Protein AF-A0A6U4DH17-F1 (afdb_monomer_lite)

pLDDT: mean 78.26, std 21.76, range [31.39, 98.25]

Secondary structure (DSSP, 8-state):
-HHHHHHHHHHEEEEEEEE--SGGGG-S-EEEEETTEEEEE-HHHHHHHHHHHHHHHHHHHT--EEEEESS--SSS-SEEEESSTTPPTTHHHHHHHHTTSPP-S---HHHHHHHHHHHHHHTHHHHHHTT-EEEEEEE-SS---SS--------------------------------------PPPP----HHHHHHHHHHHHHHHHHHHHHHHHHHHHTT----------

Organism: NCBI:txid124430

Foldseek 3Di:
DLVVVLVVLLQALEEEEEAELAPQQQDFADWDDDPPDIDTGGNLLNSLVVVLVVQVVLQLSLGWYKYAYQDAFPDAGRIATGSHPPHDPCRSVRVNVSSVTHRHWDALPVVVVVVVVVVCVVCVVVRVVSVHHYHYHYHDPDDHDNDTPPPPPDDDDDDDDDDDDDDDDDDDDDDDDDDDDDDDDDDDDDDPDVVVVVVVVVSVVVVVVVVVVVVVVVVVVVPDDPPDDDDDD

Sequence (233 aa):
LLHVLIQEARAFAYRFFIIDNSGSMAARDGSYLDGRRMRGCSRWHELGEAARFHSAFADAAGVPCAFHLLNAPALGRQYHEIGGRGASPGALERFHEVLKTSPNGGTPLVAHVRRVGAFVRARRGALAALGRTVMVVICTDGGPSASPKTRTRTPGLNPNPNPRPAHGRRRRRLRRLRRGRARGARRPARALDGAALHQRRRRRRVLEQHRRRARARLRGRARRPRERGARGN

Structure (mmCIF, N/CA/C/O backbone):
data_AF-A0A6U4DH17-F1
#
_entry.id   AF-A0A6U4DH17-F1
#
loop_
_atom_site.group_PDB
_atom_site.id
_atom_site.type_symbol
_atom_site.label_atom_id
_atom_site.label_alt_id
_atom_site.label_comp_id
_atom_site.label_asym_id
_atom_site.label_entity_id
_atom_site.label_seq_id
_atom_site.pdbx_PDB_ins_code
_atom_site.Cartn_x
_atom_site.Cartn_y
_atom_site.Cartn_z
_atom_site.occupancy
_atom_site.B_iso_or_equiv
_atom_site.auth_seq_id
_atom_site.auth_comp_id
_atom_site.auth_asym_id
_atom_site.auth_atom_id
_atom_site.pdbx_PDB_model_num
ATOM 1 N N . LEU A 1 1 ? -17.594 11.251 -7.921 1.00 68.38 1 LEU A N 1
ATOM 2 C CA . LEU A 1 1 ? -16.491 10.376 -7.455 1.00 68.38 1 LEU A CA 1
ATOM 3 C C . LEU A 1 1 ? -16.003 10.698 -6.036 1.00 68.38 1 LEU A C 1
ATOM 5 O O . LEU A 1 1 ? -16.223 9.881 -5.158 1.00 68.38 1 LEU A O 1
ATOM 9 N N . LEU A 1 2 ? -15.406 11.872 -5.763 1.00 7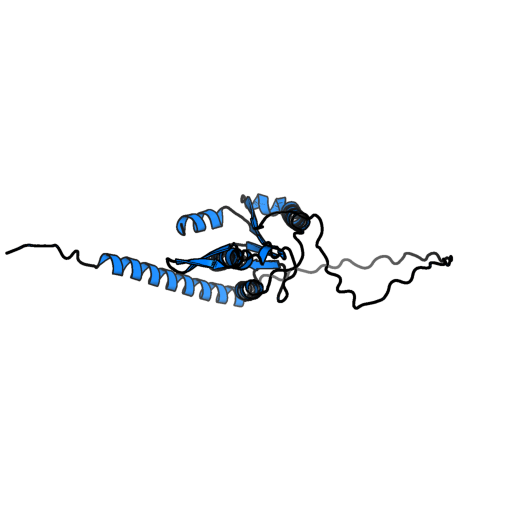4.06 2 LEU A N 1
ATOM 10 C CA . LEU A 1 2 ? -14.831 12.181 -4.434 1.00 74.06 2 LEU A CA 1
ATOM 11 C C . LEU A 1 2 ? -15.840 12.042 -3.275 1.00 74.06 2 LEU A C 1
ATOM 13 O O . LEU A 1 2 ? -15.497 11.525 -2.220 1.00 74.06 2 LEU A O 1
ATOM 17 N N . HIS A 1 3 ? -17.090 12.473 -3.483 1.00 75.19 3 HIS A N 1
ATOM 18 C CA . HIS A 1 3 ? -18.155 12.324 -2.488 1.00 75.19 3 HIS A CA 1
ATOM 19 C C . HIS A 1 3 ? -18.416 10.851 -2.138 1.00 75.19 3 HIS A C 1
ATOM 21 O O . HIS A 1 3 ? -18.435 10.507 -0.963 1.00 75.19 3 HIS A O 1
ATOM 27 N N . VAL A 1 4 ? -18.527 9.982 -3.149 1.00 81.19 4 VAL A N 1
ATOM 28 C CA . VAL A 1 4 ? -18.733 8.535 -2.973 1.00 81.19 4 VAL A CA 1
ATOM 29 C C . VAL A 1 4 ? -17.560 7.918 -2.213 1.00 81.19 4 VAL A C 1
ATOM 31 O O . VAL A 1 4 ? -17.774 7.245 -1.213 1.00 81.19 4 VAL A O 1
ATOM 34 N N . LEU A 1 5 ? -16.317 8.245 -2.588 1.00 76.94 5 LEU A N 1
ATOM 35 C CA . LEU A 1 5 ? -15.125 7.750 -1.887 1.00 76.94 5 LEU A CA 1
ATOM 36 C C . LEU A 1 5 ? -15.103 8.149 -0.402 1.00 76.94 5 LEU A C 1
ATOM 38 O O . LEU A 1 5 ? -14.666 7.368 0.438 1.00 76.94 5 LEU A O 1
ATOM 42 N N . ILE A 1 6 ? -15.586 9.347 -0.059 1.00 78.25 6 ILE A N 1
ATOM 43 C CA . ILE A 1 6 ? -15.669 9.822 1.332 1.00 78.25 6 ILE A CA 1
ATOM 44 C C . ILE A 1 6 ? -16.804 9.141 2.111 1.00 78.25 6 ILE A C 1
ATOM 46 O O . ILE A 1 6 ? -16.664 8.932 3.316 1.00 78.25 6 ILE A O 1
ATOM 50 N N . GLN A 1 7 ? -17.923 8.803 1.469 1.00 80.69 7 GLN A N 1
ATOM 51 C CA . GLN A 1 7 ? -18.982 8.037 2.134 1.00 80.69 7 GLN A CA 1
ATOM 52 C C . GLN A 1 7 ? -18.504 6.608 2.407 1.00 80.69 7 GLN A C 1
ATOM 54 O O . GLN A 1 7 ? -18.494 6.165 3.557 1.00 80.69 7 GLN A O 1
ATOM 59 N N . GLU A 1 8 ? -17.948 5.956 1.385 1.00 81.56 8 GLU A N 1
ATOM 60 C CA . GLU A 1 8 ? -17.338 4.630 1.492 1.00 81.56 8 GLU A CA 1
ATOM 61 C C . GLU A 1 8 ? -16.204 4.602 2.519 1.00 81.56 8 GLU A C 1
ATOM 63 O O . GLU A 1 8 ? -16.051 3.635 3.266 1.00 81.56 8 GLU A O 1
ATOM 68 N N . ALA A 1 9 ? -15.413 5.677 2.638 1.00 81.62 9 ALA A N 1
ATOM 69 C CA . ALA A 1 9 ? -14.349 5.812 3.640 1.00 81.62 9 ALA A CA 1
ATOM 70 C C . ALA A 1 9 ? -14.794 5.389 5.050 1.00 81.62 9 ALA A C 1
ATOM 72 O O . ALA A 1 9 ? -14.000 4.779 5.770 1.00 81.62 9 ALA A O 1
ATOM 73 N N . ARG A 1 10 ? -16.056 5.657 5.408 1.00 81.25 10 ARG A N 1
ATOM 74 C CA . ARG A 1 10 ? -16.634 5.402 6.734 1.00 81.25 10 ARG A CA 1
ATOM 75 C C . ARG A 1 10 ? -17.243 4.011 6.904 1.00 81.25 10 ARG A C 1
ATOM 77 O O . ARG A 1 10 ? -17.357 3.578 8.049 1.00 81.25 10 ARG A O 1
ATOM 84 N N . ALA A 1 11 ? -17.596 3.331 5.814 1.00 87.06 11 ALA A N 1
ATOM 85 C CA . ALA A 1 11 ? -18.208 2.001 5.848 1.00 87.06 11 ALA A CA 1
ATOM 86 C C . ALA A 1 11 ? -17.239 0.924 6.371 1.00 87.06 11 ALA A C 1
ATOM 88 O O . ALA A 1 11 ? -17.647 -0.031 7.030 1.00 87.06 11 ALA A O 1
ATOM 89 N N . PHE A 1 12 ? -15.938 1.123 6.149 1.00 90.38 12 PHE A N 1
ATOM 90 C CA . PHE A 1 12 ? -14.913 0.150 6.509 1.00 90.38 12 PHE A CA 1
ATOM 91 C C . PHE A 1 12 ? -14.125 0.579 7.749 1.00 90.38 12 PHE A C 1
ATOM 93 O O . PHE A 1 12 ? -13.692 1.727 7.875 1.00 90.38 12 PHE A O 1
ATOM 100 N N . ALA A 1 13 ? -13.896 -0.366 8.660 1.00 90.69 13 ALA A N 1
ATOM 101 C CA . ALA A 1 13 ? -13.014 -0.185 9.811 1.00 90.69 13 ALA A CA 1
ATOM 102 C C . ALA A 1 13 ? -11.544 -0.133 9.382 1.00 90.69 13 ALA A C 1
ATOM 104 O O . ALA A 1 13 ? -10.740 0.574 9.991 1.00 90.69 13 ALA A O 1
ATOM 105 N N . TYR A 1 14 ? -11.202 -0.910 8.352 1.00 91.81 14 TYR A N 1
ATOM 106 C CA . TYR A 1 14 ? -9.833 -1.095 7.901 1.00 91.81 14 TYR A CA 1
ATOM 107 C C . TYR A 1 14 ? -9.799 -1.523 6.432 1.00 91.81 14 TYR A C 1
ATOM 109 O O . TYR A 1 14 ? -10.682 -2.256 5.975 1.00 91.81 14 TYR A O 1
ATOM 117 N N . ARG A 1 15 ? -8.774 -1.084 5.699 1.00 95.12 15 ARG A N 1
ATOM 118 C CA . ARG A 1 15 ? -8.547 -1.461 4.299 1.00 95.12 15 ARG A CA 1
ATOM 119 C C . ARG A 1 15 ? -7.160 -2.060 4.137 1.00 95.12 15 ARG A C 1
ATOM 121 O O . ARG A 1 15 ? -6.177 -1.426 4.503 1.00 95.12 15 ARG A O 1
ATOM 128 N N . PHE A 1 16 ? -7.080 -3.254 3.576 1.00 97.19 16 PHE A N 1
ATOM 129 C CA . PHE A 1 16 ? -5.825 -3.889 3.200 1.00 97.19 16 PHE A CA 1
ATOM 130 C C . PHE A 1 16 ? -5.645 -3.796 1.694 1.00 97.19 16 PHE A C 1
ATOM 132 O O . PHE A 1 16 ? -6.550 -4.157 0.951 1.00 97.19 16 PHE A O 1
ATOM 139 N N . PHE A 1 17 ? -4.474 -3.352 1.261 1.00 97.94 17 PHE A N 1
ATOM 140 C CA . PHE A 1 17 ? -4.016 -3.412 -0.118 1.00 97.94 17 PHE A CA 1
ATOM 141 C C . PHE A 1 17 ? -2.847 -4.388 -0.172 1.00 97.94 17 PHE A C 1
ATOM 143 O O . PHE A 1 17 ? -1.788 -4.115 0.392 1.00 97.94 17 PHE A O 1
ATOM 150 N N . ILE A 1 18 ? -3.046 -5.532 -0.818 1.00 97.75 18 ILE A N 1
ATOM 151 C CA . ILE A 1 18 ? -1.975 -6.471 -1.149 1.00 97.75 18 ILE A CA 1
ATOM 152 C C . ILE A 1 18 ? -1.495 -6.106 -2.551 1.00 97.75 18 ILE A C 1
ATOM 154 O O . ILE A 1 18 ? -2.251 -6.231 -3.511 1.00 97.75 18 ILE A O 1
ATOM 158 N N . ILE A 1 19 ? -0.265 -5.611 -2.643 1.00 97.69 19 ILE A N 1
ATOM 159 C CA . ILE A 1 19 ? 0.324 -5.053 -3.859 1.00 97.69 19 ILE A CA 1
ATOM 160 C C . ILE A 1 19 ? 1.369 -6.022 -4.392 1.00 97.69 19 ILE A C 1
ATOM 162 O O . ILE A 1 19 ? 2.375 -6.301 -3.735 1.00 97.69 19 ILE A O 1
ATOM 166 N N . ASP A 1 20 ? 1.142 -6.495 -5.606 1.00 96.56 20 ASP A N 1
ATOM 167 C CA . ASP A 1 20 ? 2.106 -7.276 -6.352 1.00 96.56 20 ASP A CA 1
ATOM 168 C C . ASP A 1 20 ? 3.273 -6.404 -6.820 1.00 96.56 20 ASP A C 1
ATOM 170 O O . ASP A 1 20 ? 3.114 -5.442 -7.570 1.00 96.56 20 ASP A O 1
ATOM 174 N N . ASN A 1 21 ? 4.461 -6.738 -6.331 1.00 97.06 21 ASN A N 1
ATOM 175 C CA . ASN A 1 21 ? 5.729 -6.202 -6.802 1.00 97.06 21 ASN A CA 1
ATOM 176 C C . ASN A 1 21 ? 6.646 -7.342 -7.259 1.00 97.06 21 ASN A C 1
ATOM 178 O O . ASN A 1 21 ? 7.850 -7.255 -7.049 1.00 97.06 21 ASN A O 1
ATOM 182 N N . SER A 1 22 ? 6.087 -8.429 -7.798 1.00 96.00 22 SER A N 1
ATOM 183 C CA . SER A 1 22 ? 6.824 -9.559 -8.373 1.00 96.00 22 SER A CA 1
ATOM 184 C C . SER A 1 22 ? 7.501 -9.195 -9.695 1.00 96.00 22 SER A C 1
ATOM 186 O O . SER A 1 22 ? 7.141 -8.218 -10.346 1.00 96.00 22 SER A O 1
ATOM 188 N N . GLY A 1 23 ? 8.490 -9.982 -10.126 1.00 94.81 23 GLY A N 1
ATOM 189 C CA . GLY A 1 23 ? 9.257 -9.685 -11.341 1.00 94.81 23 GLY A CA 1
ATOM 190 C C . GLY A 1 23 ? 8.424 -9.542 -12.627 1.00 94.81 23 GLY A C 1
ATOM 191 O O . GLY A 1 23 ? 8.828 -8.781 -13.504 1.00 94.81 23 GLY A O 1
ATOM 192 N N . SER A 1 24 ? 7.263 -10.202 -12.742 1.00 93.44 24 SER A N 1
ATOM 193 C CA . SER A 1 24 ? 6.366 -10.068 -13.907 1.00 93.44 24 SER A CA 1
ATOM 194 C C . SER A 1 24 ? 5.808 -8.652 -14.058 1.00 93.44 24 SER A C 1
ATOM 196 O O . SER A 1 24 ? 5.598 -8.186 -15.178 1.00 93.44 24 SER A O 1
ATOM 198 N N . MET A 1 25 ? 5.716 -7.901 -12.957 1.00 96.25 25 MET A N 1
ATOM 199 C CA . MET A 1 25 ? 5.279 -6.505 -12.957 1.00 96.25 25 MET A CA 1
ATOM 200 C C . MET A 1 25 ? 6.249 -5.558 -13.693 1.00 96.25 25 MET A C 1
ATOM 202 O O . MET A 1 25 ? 5.927 -4.389 -13.912 1.00 96.25 25 MET A O 1
ATOM 206 N N . ALA A 1 26 ? 7.441 -6.025 -14.085 1.00 96.50 26 ALA A N 1
ATOM 207 C CA . ALA A 1 26 ? 8.367 -5.269 -14.929 1.00 96.50 26 ALA A CA 1
ATOM 208 C C . ALA A 1 26 ? 7.960 -5.234 -16.417 1.00 96.50 26 ALA A C 1
ATOM 210 O O . ALA A 1 26 ? 8.515 -4.425 -17.165 1.00 96.50 26 ALA A O 1
ATOM 211 N N . ALA A 1 27 ? 7.011 -6.077 -16.849 1.00 95.88 27 ALA A N 1
ATOM 212 C CA . ALA A 1 27 ? 6.508 -6.098 -18.223 1.00 95.88 27 ALA A CA 1
ATOM 213 C C . ALA A 1 27 ? 5.985 -4.715 -18.648 1.00 95.88 27 ALA A C 1
ATOM 215 O O . ALA A 1 27 ? 5.320 -4.037 -17.864 1.00 95.88 27 ALA A O 1
ATOM 216 N N . ARG A 1 28 ? 6.326 -4.287 -19.875 1.00 96.62 28 ARG A N 1
ATOM 217 C CA . ARG A 1 28 ? 6.032 -2.953 -20.444 1.00 96.62 28 ARG A CA 1
ATOM 218 C C . ARG A 1 28 ? 4.761 -2.922 -21.296 1.00 96.62 28 ARG A C 1
ATOM 220 O O . ARG A 1 28 ? 4.727 -2.275 -22.338 1.00 96.62 28 ARG A O 1
ATOM 227 N N . ASP A 1 29 ? 3.749 -3.648 -20.858 1.00 95.62 29 ASP A N 1
ATOM 228 C CA . ASP A 1 29 ? 2.428 -3.744 -21.481 1.00 95.62 29 ASP A CA 1
ATOM 229 C C . ASP A 1 29 ? 1.338 -3.019 -20.670 1.00 95.62 29 ASP A C 1
ATOM 231 O O . ASP A 1 29 ? 0.157 -3.128 -20.987 1.00 95.62 29 ASP A O 1
ATOM 235 N N . GLY A 1 30 ? 1.733 -2.267 -19.636 1.00 93.81 30 GLY A N 1
ATOM 236 C CA . GLY A 1 30 ? 0.842 -1.402 -18.868 1.00 93.81 30 GLY A CA 1
ATOM 237 C C . GLY A 1 30 ? 0.612 -0.054 -19.548 1.00 93.81 30 GLY A C 1
ATOM 238 O O . GLY A 1 30 ? 1.345 0.353 -20.460 1.00 93.81 30 GLY A O 1
ATOM 239 N N . SER A 1 31 ? -0.391 0.681 -19.072 1.00 94.25 31 SER A N 1
ATOM 240 C CA . SER A 1 31 ? -0.678 2.027 -19.573 1.00 94.25 31 SER A CA 1
ATOM 241 C C . SER A 1 31 ? -1.162 2.971 -18.479 1.00 94.25 31 SER A C 1
ATOM 243 O O . SER A 1 31 ? -1.753 2.557 -17.489 1.00 94.25 31 SER A O 1
ATOM 245 N N . TYR A 1 32 ? -0.898 4.266 -18.635 1.00 91.19 32 TYR A N 1
ATOM 246 C CA . TYR A 1 32 ? -1.410 5.282 -17.722 1.00 91.19 32 TYR A CA 1
ATOM 247 C C . TYR A 1 32 ? -1.808 6.554 -18.467 1.00 91.19 32 TYR A C 1
ATOM 249 O O . TYR A 1 32 ? -1.308 6.859 -19.554 1.00 91.19 32 TYR A O 1
ATOM 257 N N . LEU A 1 33 ? -2.725 7.311 -17.864 1.00 90.75 33 LEU A N 1
ATOM 258 C CA . LEU A 1 33 ? -3.209 8.568 -18.414 1.00 90.75 33 LEU A CA 1
ATOM 259 C C . LEU A 1 33 ? -2.322 9.734 -17.954 1.00 90.75 33 LEU A C 1
ATOM 261 O O . LEU A 1 33 ? -2.327 10.103 -16.781 1.00 90.75 33 LEU A O 1
ATOM 265 N N . ASP A 1 34 ? -1.617 10.356 -18.895 1.00 88.50 34 ASP A N 1
ATOM 266 C CA . ASP A 1 34 ? -0.872 11.603 -18.708 1.00 88.50 34 ASP A CA 1
ATOM 267 C C . ASP A 1 34 ? -1.677 12.771 -19.302 1.00 88.50 34 ASP A C 1
ATOM 269 O O . ASP A 1 34 ? -1.694 13.027 -20.514 1.00 88.50 34 ASP A O 1
ATOM 273 N N . GLY A 1 35 ? -2.449 13.442 -18.444 1.00 90.56 35 GLY A N 1
ATOM 274 C CA . GLY A 1 35 ? -3.395 14.478 -18.851 1.00 90.56 35 GLY A CA 1
ATOM 275 C C . GLY A 1 35 ? -4.537 13.911 -19.698 1.00 90.56 35 GLY A C 1
ATOM 276 O O . GLY A 1 35 ? -5.528 13.423 -19.163 1.00 90.56 35 GLY A O 1
ATOM 277 N N . ARG A 1 36 ? -4.422 14.018 -21.026 1.00 93.00 36 ARG A N 1
ATOM 278 C CA . ARG A 1 36 ? -5.381 13.451 -21.998 1.00 93.00 36 ARG A CA 1
ATOM 279 C C . ARG A 1 36 ? -4.765 12.378 -22.896 1.00 93.00 36 ARG A C 1
ATOM 281 O O . ARG A 1 36 ? -5.445 11.879 -23.786 1.00 93.00 36 ARG A O 1
ATOM 288 N N . ARG A 1 37 ? -3.481 12.065 -22.718 1.00 95.31 37 ARG A N 1
ATOM 289 C CA . ARG A 1 37 ? -2.754 11.112 -23.558 1.00 95.31 37 ARG A CA 1
ATOM 290 C C . ARG A 1 37 ? -2.543 9.819 -22.788 1.00 95.31 37 ARG A C 1
ATOM 292 O O . ARG A 1 37 ? -2.087 9.854 -21.649 1.00 95.31 37 ARG A O 1
ATOM 299 N N . MET A 1 38 ? -2.854 8.693 -23.418 1.00 95.56 38 MET A N 1
ATOM 300 C CA . MET A 1 38 ? -2.457 7.386 -22.906 1.00 95.56 38 MET A CA 1
ATOM 301 C C . MET A 1 38 ? -0.966 7.183 -23.187 1.00 95.56 38 MET A C 1
ATOM 303 O O . MET A 1 38 ? -0.517 7.431 -24.307 1.00 95.56 38 MET A O 1
ATOM 307 N N . ARG A 1 39 ? -0.192 6.752 -22.191 1.00 96.19 39 ARG A N 1
ATOM 308 C CA . ARG A 1 39 ? 1.228 6.410 -22.343 1.00 96.19 39 ARG A CA 1
ATOM 309 C C . ARG A 1 39 ? 1.479 4.979 -21.894 1.00 96.19 39 ARG A C 1
ATOM 311 O O . ARG A 1 39 ? 0.959 4.560 -20.865 1.00 96.19 39 ARG A O 1
ATOM 318 N N . GLY A 1 40 ? 2.311 4.261 -22.647 1.00 97.38 40 GLY A N 1
ATOM 319 C CA . GLY A 1 40 ? 2.783 2.933 -22.256 1.00 97.38 40 GLY A CA 1
ATOM 320 C C . GLY A 1 40 ? 3.757 3.008 -21.080 1.00 97.38 40 GLY A C 1
ATOM 321 O O . GLY A 1 40 ? 4.604 3.904 -21.012 1.00 97.38 40 GLY A O 1
ATOM 322 N N . CYS A 1 41 ? 3.650 2.065 -20.152 1.00 97.12 41 CYS A N 1
ATOM 323 C CA . CYS A 1 41 ? 4.504 1.962 -18.974 1.00 97.12 41 CYS A CA 1
ATOM 324 C C . CYS A 1 41 ? 4.652 0.494 -18.543 1.00 97.12 41 CYS A C 1
ATOM 326 O O . CYS A 1 41 ? 4.196 -0.416 -19.233 1.00 97.12 41 CYS A O 1
ATOM 328 N N . SER A 1 42 ? 5.353 0.239 -17.435 1.00 97.38 42 SER A N 1
ATOM 329 C CA . SER A 1 42 ? 5.334 -1.099 -16.843 1.00 97.38 42 SER A CA 1
ATOM 330 C C . SER A 1 42 ? 4.071 -1.323 -16.016 1.00 97.38 42 SER A C 1
ATOM 332 O O . SER A 1 42 ? 3.542 -0.370 -15.439 1.00 97.38 42 SER A O 1
ATOM 334 N N . ARG A 1 43 ? 3.643 -2.581 -15.861 1.00 96.69 43 ARG A N 1
ATOM 335 C CA . ARG A 1 43 ? 2.550 -2.945 -14.935 1.00 96.69 43 ARG A CA 1
ATOM 336 C C . ARG A 1 43 ? 2.795 -2.396 -13.525 1.00 96.69 43 ARG A C 1
ATOM 338 O O . ARG A 1 43 ? 1.878 -1.920 -12.862 1.00 96.69 43 ARG A O 1
ATOM 345 N N . TRP A 1 44 ? 4.050 -2.416 -13.065 1.00 97.25 44 TRP A N 1
ATOM 346 C CA . TRP A 1 44 ? 4.453 -1.833 -11.783 1.00 97.25 44 TRP A CA 1
ATOM 347 C C . TRP A 1 44 ? 4.246 -0.320 -11.723 1.00 97.25 44 TRP A C 1
ATOM 349 O O . TRP A 1 44 ? 3.817 0.193 -10.694 1.00 97.25 44 TRP A O 1
ATOM 359 N N . HIS A 1 45 ? 4.547 0.404 -12.803 1.00 96.75 45 HIS A N 1
ATOM 360 C CA . HIS A 1 45 ? 4.331 1.846 -12.851 1.00 96.75 45 HIS A CA 1
ATOM 361 C C . HIS A 1 45 ? 2.839 2.176 -12.764 1.00 96.75 45 HIS A C 1
ATOM 363 O O . HIS A 1 45 ? 2.443 2.983 -11.925 1.00 96.75 45 HIS A O 1
ATOM 369 N N . GLU A 1 46 ? 2.020 1.506 -13.575 1.00 95.81 46 GLU A N 1
ATOM 370 C CA . GLU A 1 46 ? 0.561 1.644 -13.565 1.00 95.81 46 GLU A CA 1
ATOM 371 C C . GLU A 1 46 ? -0.028 1.349 -12.176 1.00 95.81 46 GLU A C 1
ATOM 373 O O . GLU A 1 46 ? -0.728 2.183 -11.594 1.00 95.81 46 GLU A O 1
ATOM 378 N N . LEU A 1 47 ? 0.325 0.202 -11.584 1.00 96.38 47 LEU A N 1
ATOM 379 C CA . LEU A 1 47 ? -0.126 -0.158 -10.241 1.00 96.38 47 LEU A CA 1
ATOM 380 C C . LEU A 1 47 ? 0.407 0.809 -9.170 1.00 96.38 47 LEU A C 1
ATOM 382 O O . LEU A 1 47 ? -0.298 1.140 -8.213 1.00 96.38 47 LEU A O 1
ATOM 386 N N . GLY A 1 48 ? 1.641 1.284 -9.329 1.00 96.88 48 GLY A N 1
ATOM 387 C CA . GLY A 1 48 ? 2.263 2.273 -8.459 1.00 96.88 48 GLY A CA 1
ATOM 388 C C . GLY A 1 48 ? 1.468 3.576 -8.412 1.00 96.88 48 GLY A C 1
ATOM 389 O O . GLY A 1 48 ? 1.238 4.101 -7.323 1.00 96.88 48 GLY A O 1
ATOM 390 N N . GLU A 1 49 ? 0.974 4.065 -9.549 1.00 95.56 49 GLU A N 1
ATOM 391 C CA . GLU A 1 49 ? 0.108 5.250 -9.606 1.00 95.56 49 GLU A CA 1
ATOM 392 C C . GLU A 1 49 ? -1.220 5.030 -8.868 1.00 95.56 49 GLU A C 1
ATOM 394 O O . GLU A 1 49 ? -1.621 5.861 -8.043 1.00 95.56 49 GLU A O 1
ATOM 399 N N . ALA A 1 50 ? -1.866 3.876 -9.061 1.00 94.75 50 ALA A N 1
ATOM 400 C CA . ALA A 1 50 ? -3.079 3.527 -8.319 1.00 94.75 50 ALA A CA 1
ATOM 401 C C . ALA A 1 50 ? -2.820 3.461 -6.798 1.00 94.75 50 ALA A C 1
ATOM 403 O O . ALA A 1 50 ? -3.583 4.010 -5.994 1.00 94.75 50 ALA A O 1
ATOM 404 N N . ALA A 1 51 ? -1.706 2.854 -6.379 1.00 97.25 51 ALA A N 1
ATOM 405 C CA . ALA A 1 51 ? -1.303 2.782 -4.976 1.00 97.25 51 ALA A CA 1
ATOM 406 C C . ALA A 1 51 ? -0.972 4.168 -4.385 1.00 97.25 51 ALA A C 1
ATOM 408 O O . ALA A 1 51 ? -1.349 4.460 -3.241 1.00 97.25 51 ALA A O 1
ATOM 409 N N . ARG A 1 52 ? -0.322 5.059 -5.150 1.00 97.44 52 ARG A N 1
ATOM 410 C CA . ARG A 1 52 ? -0.077 6.460 -4.755 1.00 97.44 52 ARG A CA 1
ATOM 411 C C . ARG A 1 52 ? -1.387 7.202 -4.530 1.00 97.44 52 ARG A C 1
ATOM 413 O O . ARG A 1 52 ? -1.546 7.844 -3.492 1.00 97.44 52 ARG A O 1
ATOM 420 N N . PHE A 1 53 ? -2.343 7.058 -5.445 1.00 95.31 53 PHE A N 1
ATOM 421 C CA . PHE A 1 53 ? -3.665 7.663 -5.309 1.00 95.31 53 PHE A CA 1
ATOM 422 C C . PHE A 1 53 ? -4.379 7.187 -4.035 1.00 95.31 53 PHE A C 1
ATOM 424 O O . PHE A 1 53 ? -4.806 8.006 -3.216 1.00 95.31 53 PHE A O 1
ATOM 431 N N . HIS A 1 54 ? -4.467 5.870 -3.819 1.00 95.62 54 HIS A N 1
ATOM 432 C CA . HIS A 1 54 ? -5.171 5.313 -2.662 1.00 95.62 54 HIS A CA 1
ATOM 433 C C . HIS A 1 54 ? -4.498 5.643 -1.325 1.00 95.62 54 HIS A C 1
ATOM 435 O O . HIS A 1 54 ? -5.196 5.908 -0.343 1.00 95.62 54 HIS A O 1
ATOM 441 N N . SER A 1 55 ? -3.165 5.664 -1.267 1.00 97.25 55 SER A N 1
ATOM 442 C CA . SER A 1 55 ? -2.428 6.043 -0.054 1.00 97.25 55 SER A CA 1
ATOM 443 C C . SER A 1 55 ? -2.581 7.526 0.281 1.00 97.25 55 SER A C 1
ATOM 445 O O . SER A 1 55 ? -2.853 7.862 1.434 1.00 97.25 55 SER A O 1
ATOM 447 N N . ALA A 1 56 ? -2.502 8.411 -0.717 1.00 96.38 56 ALA A N 1
ATOM 448 C CA . ALA A 1 56 ? -2.735 9.839 -0.523 1.00 96.38 56 ALA A CA 1
ATOM 449 C C . ALA A 1 56 ? -4.180 10.118 -0.082 1.00 96.38 56 ALA A C 1
ATOM 451 O O . ALA A 1 56 ? -4.414 10.908 0.834 1.00 96.38 56 ALA A O 1
ATOM 452 N N . PHE A 1 57 ? -5.155 9.422 -0.680 1.00 94.25 57 PHE A N 1
ATOM 453 C CA . PHE A 1 57 ? -6.547 9.489 -0.244 1.00 94.25 57 PHE A CA 1
ATOM 454 C C . PHE A 1 57 ? -6.704 9.038 1.214 1.00 94.25 57 PHE A C 1
ATOM 456 O O . PHE A 1 57 ? -7.361 9.727 1.992 1.00 94.25 57 PHE A O 1
ATOM 463 N N . ALA A 1 58 ? -6.087 7.917 1.599 1.00 94.38 58 ALA A N 1
ATOM 464 C CA . ALA A 1 58 ? -6.151 7.396 2.962 1.00 94.38 58 ALA A CA 1
ATOM 465 C C . ALA A 1 58 ? -5.597 8.391 3.990 1.00 94.38 58 ALA A C 1
ATOM 467 O O . ALA A 1 58 ? -6.258 8.658 4.998 1.00 94.38 58 ALA A O 1
ATOM 468 N N . ASP A 1 59 ? -4.425 8.979 3.721 1.00 95.44 59 ASP A N 1
ATOM 469 C CA . ASP A 1 59 ? -3.817 9.977 4.608 1.00 95.44 59 ASP A CA 1
ATOM 470 C C . ASP A 1 59 ? -4.695 11.228 4.740 1.00 95.44 59 ASP A C 1
ATOM 472 O O . ASP A 1 59 ? -5.029 11.644 5.854 1.00 95.44 59 ASP A O 1
ATOM 476 N N . ALA A 1 60 ? -5.161 11.770 3.610 1.00 92.75 60 ALA A N 1
ATOM 477 C CA . ALA A 1 60 ? -5.998 12.965 3.584 1.00 92.75 60 ALA A CA 1
ATOM 478 C C . ALA A 1 60 ? -7.366 12.752 4.257 1.00 92.75 60 ALA A C 1
ATOM 480 O O . ALA A 1 60 ? -7.874 13.647 4.939 1.00 92.75 60 ALA A O 1
ATOM 481 N N . ALA A 1 61 ? -7.971 11.576 4.073 1.00 91.06 61 ALA A N 1
ATOM 482 C CA . ALA A 1 61 ? -9.270 11.231 4.641 1.00 91.06 61 ALA A CA 1
ATOM 483 C C . ALA A 1 61 ? -9.188 10.758 6.103 1.00 91.06 61 ALA A C 1
ATOM 485 O O . ALA A 1 61 ? -10.223 10.643 6.761 1.00 91.06 61 ALA A O 1
ATOM 486 N N . GLY A 1 62 ? -7.986 10.494 6.627 1.00 92.06 62 GLY A N 1
ATOM 487 C CA . GLY A 1 62 ? -7.814 9.944 7.971 1.00 92.06 62 GLY A CA 1
ATOM 488 C C . GLY A 1 62 ? -8.382 8.526 8.100 1.00 92.06 62 GLY A C 1
ATOM 489 O O . GLY A 1 62 ? -8.981 8.178 9.122 1.00 92.06 62 GLY A O 1
ATOM 490 N N . VAL A 1 63 ? -8.248 7.734 7.037 1.00 92.06 63 VAL A N 1
ATOM 491 C CA . VAL A 1 63 ? -8.812 6.390 6.920 1.00 92.06 63 VAL A CA 1
ATOM 492 C C . VAL A 1 63 ? -7.712 5.351 7.117 1.00 92.06 63 VAL A C 1
ATOM 494 O O . VAL A 1 63 ? -6.727 5.402 6.385 1.00 92.06 63 VAL A O 1
ATOM 497 N N . PRO A 1 64 ? -7.865 4.380 8.036 1.00 94.19 64 PRO A N 1
ATOM 498 C CA . PRO A 1 64 ? -6.872 3.328 8.223 1.00 94.19 64 PRO A CA 1
ATOM 499 C C . PRO A 1 64 ? -6.747 2.430 6.984 1.00 94.19 64 PRO A C 1
ATOM 501 O O . PRO A 1 64 ? -7.664 1.671 6.655 1.00 94.19 64 PRO A O 1
ATOM 504 N N . CYS A 1 65 ? -5.589 2.501 6.333 1.00 96.25 65 CYS A N 1
ATOM 505 C CA . CYS A 1 65 ? -5.202 1.629 5.233 1.00 96.25 65 CYS A CA 1
ATOM 506 C C . CYS A 1 65 ? -3.842 0.991 5.525 1.00 96.25 65 CYS A C 1
ATOM 508 O O . CYS A 1 65 ? -2.908 1.694 5.911 1.00 96.25 65 CYS A O 1
ATOM 510 N N . ALA A 1 66 ? -3.717 -0.312 5.288 1.00 96.62 66 ALA A N 1
ATOM 511 C CA . ALA A 1 66 ? -2.436 -1.001 5.256 1.00 96.62 66 ALA A CA 1
ATOM 512 C C . ALA A 1 66 ? -2.081 -1.411 3.828 1.00 96.62 66 ALA A C 1
ATOM 514 O O . ALA A 1 66 ? -2.891 -2.021 3.132 1.00 96.62 66 ALA A O 1
ATOM 515 N N . PHE A 1 67 ? -0.856 -1.106 3.420 1.00 97.81 67 PHE A N 1
ATOM 516 C CA . PHE A 1 67 ? -0.284 -1.457 2.127 1.00 97.81 67 PHE A CA 1
ATOM 517 C C . PHE A 1 67 ? 0.809 -2.502 2.341 1.00 97.81 67 PHE A C 1
ATOM 519 O O . PHE A 1 67 ? 1.767 -2.268 3.082 1.00 97.81 67 PHE A O 1
ATOM 526 N N . HIS A 1 68 ? 0.611 -3.683 1.764 1.00 97.19 68 HIS A N 1
ATOM 527 C CA . HIS A 1 68 ? 1.444 -4.869 1.926 1.00 97.19 68 HIS A CA 1
ATOM 528 C C . HIS A 1 68 ? 2.017 -5.249 0.563 1.00 97.19 68 HIS A C 1
ATOM 530 O O . HIS A 1 68 ? 1.275 -5.705 -0.303 1.00 97.19 68 HIS A O 1
ATOM 536 N N . LEU A 1 69 ? 3.322 -5.086 0.368 1.00 97.62 69 LEU A N 1
ATOM 537 C CA . LEU A 1 69 ? 3.980 -5.552 -0.851 1.00 97.62 69 LEU A CA 1
ATOM 538 C C . LEU A 1 69 ? 4.197 -7.068 -0.782 1.00 97.62 69 LEU A C 1
ATOM 540 O O . LEU A 1 69 ? 4.524 -7.597 0.284 1.00 97.62 69 LEU A O 1
ATOM 544 N N . LEU A 1 70 ? 4.060 -7.784 -1.901 1.00 96.00 70 LEU A N 1
ATOM 545 C CA . LEU A 1 70 ? 4.276 -9.236 -1.929 1.00 96.00 70 LEU A CA 1
ATOM 546 C C . LEU A 1 70 ? 5.717 -9.631 -1.572 1.00 96.00 70 LEU A C 1
ATOM 548 O O . LEU A 1 70 ? 5.932 -10.588 -0.823 1.00 96.00 70 LEU A O 1
ATOM 552 N N . ASN A 1 71 ? 6.686 -8.846 -2.027 1.00 96.25 71 ASN A N 1
ATOM 553 C CA . ASN A 1 71 ? 8.116 -9.021 -1.812 1.00 96.25 71 ASN A CA 1
ATOM 554 C C . ASN A 1 71 ? 8.695 -7.808 -1.079 1.00 96.25 71 ASN A C 1
ATOM 556 O O . ASN A 1 71 ? 8.168 -6.695 -1.168 1.00 96.25 71 ASN A O 1
ATOM 560 N N . ALA A 1 72 ? 9.795 -8.011 -0.355 1.00 96.81 72 ALA A N 1
ATOM 561 C CA . ALA A 1 72 ? 10.518 -6.899 0.248 1.00 96.81 72 ALA A CA 1
ATOM 562 C C . ALA A 1 72 ? 11.032 -5.957 -0.863 1.00 96.81 72 ALA A C 1
ATOM 564 O O . ALA A 1 72 ? 11.636 -6.430 -1.832 1.00 96.81 72 ALA A O 1
ATOM 565 N N . PRO A 1 73 ? 10.773 -4.641 -0.776 1.00 96.62 73 PRO A N 1
ATOM 566 C CA . PRO A 1 73 ? 11.335 -3.693 -1.728 1.00 96.62 73 PRO A CA 1
ATOM 567 C C . PRO A 1 73 ? 12.843 -3.535 -1.502 1.00 96.62 73 PRO A C 1
ATOM 569 O O . PRO A 1 73 ? 13.349 -3.809 -0.415 1.00 96.62 73 PRO A O 1
ATOM 572 N N . ALA A 1 74 ? 13.557 -3.041 -2.516 1.00 94.44 74 ALA A N 1
ATOM 573 C CA . ALA A 1 74 ? 14.993 -2.762 -2.403 1.00 94.44 74 ALA A CA 1
ATOM 574 C C . ALA A 1 74 ? 15.310 -1.681 -1.351 1.00 94.44 74 ALA A C 1
ATOM 576 O O . ALA A 1 74 ? 16.393 -1.662 -0.774 1.00 94.44 74 ALA A O 1
ATOM 577 N N . LEU A 1 75 ? 14.350 -0.791 -1.096 1.00 94.44 75 LEU A N 1
ATOM 578 C CA . LEU A 1 75 ? 14.422 0.267 -0.100 1.00 94.44 75 LEU A CA 1
ATOM 579 C C . LEU A 1 75 ? 13.102 0.321 0.666 1.00 94.44 75 LEU A C 1
ATOM 581 O O . LEU A 1 75 ? 12.039 0.253 0.055 1.00 94.44 75 LEU A O 1
ATOM 585 N N . GLY A 1 76 ? 13.166 0.510 1.984 1.00 93.81 76 GLY A N 1
ATOM 586 C CA . GLY A 1 76 ? 11.989 0.699 2.832 1.00 93.81 76 GLY A CA 1
ATOM 587 C C . GLY A 1 76 ? 11.424 -0.599 3.410 1.00 93.81 76 GLY A C 1
ATOM 588 O O . GLY A 1 76 ? 12.116 -1.606 3.536 1.00 93.81 76 GLY A O 1
ATOM 589 N N . ARG A 1 77 ? 10.163 -0.556 3.854 1.00 95.44 77 ARG A N 1
ATOM 590 C CA . ARG A 1 77 ? 9.500 -1.684 4.526 1.00 95.44 77 ARG A CA 1
ATOM 591 C C . ARG A 1 77 ? 8.516 -2.349 3.570 1.00 95.44 77 ARG A C 1
ATOM 593 O O . ARG A 1 77 ? 7.996 -1.736 2.653 1.00 95.44 77 ARG A O 1
ATOM 600 N N . GLN A 1 78 ? 8.218 -3.616 3.824 1.00 95.88 78 GLN A N 1
ATOM 601 C CA . GLN A 1 78 ? 7.192 -4.341 3.071 1.00 95.88 78 GLN A CA 1
ATOM 602 C C . GLN A 1 78 ? 5.757 -3.942 3.484 1.00 95.88 78 GLN A C 1
ATOM 604 O O . GLN A 1 78 ? 4.815 -4.150 2.724 1.00 95.88 78 GLN A O 1
ATOM 609 N N . TYR A 1 79 ? 5.587 -3.373 4.685 1.00 96.12 79 TYR A N 1
ATOM 610 C CA . TYR A 1 79 ? 4.290 -3.071 5.300 1.00 96.12 79 TYR A CA 1
ATOM 611 C C . TYR A 1 79 ? 4.213 -1.601 5.706 1.00 96.12 79 TYR A C 1
ATOM 613 O O . TYR A 1 79 ? 5.103 -1.104 6.404 1.00 96.12 79 TYR A O 1
ATOM 621 N N . HIS A 1 80 ? 3.133 -0.931 5.311 1.00 96.75 80 HIS A N 1
ATOM 622 C CA . HIS A 1 80 ? 2.899 0.485 5.585 1.00 96.75 80 HIS A CA 1
ATOM 623 C C . HIS A 1 80 ? 1.471 0.717 6.072 1.00 96.75 80 HIS A C 1
ATOM 625 O O . HIS A 1 80 ? 0.528 0.361 5.377 1.00 96.75 80 HIS A O 1
ATOM 631 N N . GLU A 1 81 ? 1.308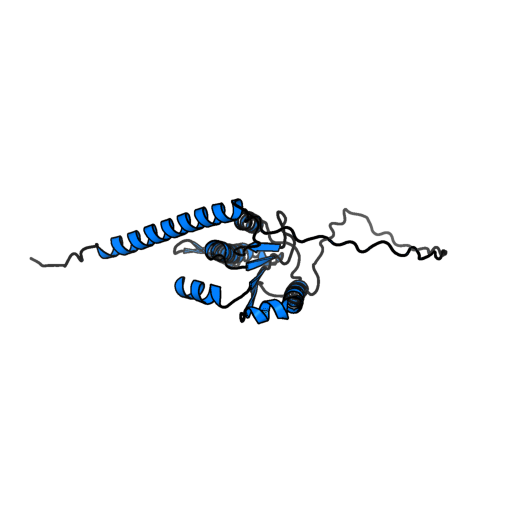 1.359 7.230 1.00 96.69 81 GLU A N 1
ATOM 632 C CA . GLU A 1 81 ? 0.011 1.848 7.712 1.00 96.69 81 GLU A CA 1
ATOM 633 C C . GLU A 1 81 ? -0.116 3.355 7.454 1.00 96.69 81 GLU A C 1
ATOM 635 O O . GLU A 1 81 ? 0.762 4.134 7.832 1.00 96.69 81 GLU A O 1
ATOM 640 N N . ILE A 1 82 ? -1.212 3.770 6.816 1.00 97.25 82 ILE A N 1
ATOM 641 C CA . ILE A 1 82 ? -1.471 5.148 6.375 1.00 97.25 82 ILE A CA 1
ATOM 642 C C . ILE A 1 82 ? -2.891 5.563 6.791 1.00 97.25 82 ILE A C 1
ATOM 644 O O . ILE A 1 82 ? -3.789 4.728 6.890 1.00 97.25 82 ILE A O 1
ATOM 648 N N . GLY A 1 83 ? -3.091 6.853 7.089 1.00 92.75 83 GLY A N 1
ATOM 649 C CA . GLY A 1 83 ? -4.398 7.465 7.374 1.00 92.75 83 GLY A CA 1
ATOM 650 C C . GLY A 1 83 ? -5.033 7.140 8.732 1.00 92.75 83 GLY 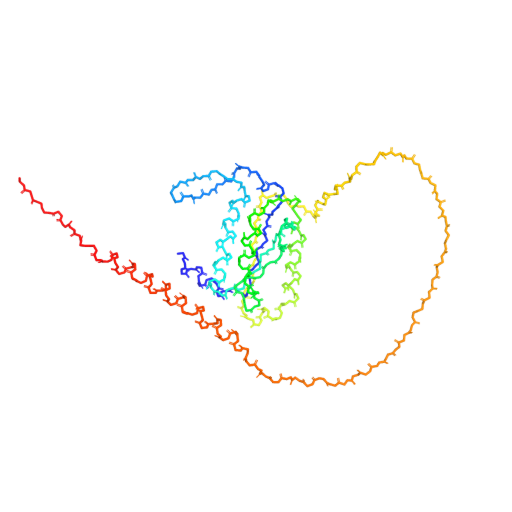A C 1
ATOM 651 O O . GLY A 1 83 ? -5.850 7.911 9.225 1.00 92.75 83 GLY A O 1
ATOM 652 N N . GLY A 1 84 ? -4.637 6.061 9.408 1.00 88.44 84 GLY A N 1
ATOM 653 C CA . GLY A 1 84 ? -5.130 5.720 10.747 1.00 88.44 84 GLY A CA 1
ATOM 654 C C . GLY A 1 84 ? -4.471 6.510 11.889 1.00 88.44 84 GLY A C 1
ATOM 655 O O . GLY A 1 84 ? -3.413 7.110 11.730 1.00 88.44 84 GLY A O 1
ATOM 656 N N . ARG A 1 85 ? -5.058 6.447 13.097 1.00 82.88 85 ARG A N 1
ATOM 657 C CA . ARG A 1 85 ? -4.467 7.045 14.319 1.00 82.88 85 ARG A CA 1
ATOM 658 C C . ARG A 1 85 ? -3.095 6.464 14.693 1.00 82.88 85 ARG A C 1
ATOM 660 O O . ARG A 1 85 ? -2.366 7.120 15.423 1.00 82.88 85 ARG A O 1
ATOM 667 N N . GLY A 1 86 ? -2.778 5.256 14.223 1.00 81.56 86 GLY A N 1
ATOM 668 C CA . GLY A 1 86 ? -1.488 4.593 14.435 1.00 81.56 86 GLY A CA 1
ATOM 669 C C . GLY A 1 86 ? -0.448 4.855 13.343 1.00 81.56 86 GLY A C 1
ATOM 670 O O . GLY A 1 86 ? 0.683 4.398 13.478 1.00 81.56 86 GLY A O 1
ATOM 671 N N . ALA A 1 87 ? -0.797 5.582 12.273 1.00 89.94 87 ALA A N 1
ATOM 672 C CA . ALA A 1 87 ? 0.135 5.839 11.181 1.00 89.94 87 ALA A CA 1
ATOM 673 C C . ALA A 1 87 ? 1.305 6.705 11.672 1.00 89.94 87 ALA A C 1
ATOM 675 O O . ALA A 1 87 ? 1.110 7.802 12.201 1.00 89.94 87 ALA A O 1
ATOM 676 N N . SER A 1 88 ? 2.531 6.211 11.496 1.00 91.69 88 SER A N 1
ATOM 677 C CA . SER A 1 88 ? 3.732 6.947 11.891 1.00 91.69 88 SER A CA 1
ATOM 678 C C . SER A 1 88 ? 3.883 8.237 11.067 1.00 91.69 88 SER A C 1
ATOM 680 O O . SER A 1 88 ? 3.562 8.237 9.875 1.00 91.69 88 SER A O 1
ATOM 682 N N . PRO A 1 89 ? 4.446 9.321 11.630 1.00 92.81 89 PRO A N 1
ATOM 683 C CA . PRO A 1 89 ? 4.794 10.510 10.852 1.00 92.81 89 PRO A CA 1
ATOM 684 C C . PRO A 1 89 ? 5.656 10.142 9.637 1.00 92.81 89 PRO A C 1
ATOM 686 O O . PRO A 1 89 ? 6.549 9.296 9.744 1.00 92.81 89 PRO A O 1
ATOM 689 N N . GLY A 1 90 ? 5.377 10.724 8.471 1.00 95.25 90 GLY A N 1
ATOM 690 C CA . GLY A 1 90 ? 6.116 10.435 7.237 1.00 95.25 90 GLY A CA 1
ATOM 691 C C . GLY A 1 90 ? 5.765 9.099 6.555 1.00 95.25 90 GLY A C 1
ATOM 692 O O . GLY A 1 90 ? 6.524 8.623 5.711 1.00 95.25 90 GLY A O 1
ATOM 693 N N . ALA A 1 91 ? 4.704 8.399 6.988 1.00 96.69 91 ALA A N 1
ATOM 694 C CA . ALA A 1 91 ? 4.373 7.070 6.459 1.00 96.69 91 ALA A CA 1
ATOM 695 C C . ALA A 1 91 ? 4.003 7.092 4.971 1.00 96.69 91 ALA A C 1
ATOM 697 O O . ALA A 1 91 ? 4.359 6.154 4.256 1.00 96.69 91 ALA A O 1
ATOM 698 N N . LEU A 1 92 ? 3.330 8.155 4.523 1.00 97.69 92 LEU A N 1
ATOM 699 C CA . LEU A 1 92 ? 2.945 8.346 3.129 1.00 97.69 92 LEU A CA 1
ATOM 700 C C . LEU A 1 92 ? 4.178 8.530 2.243 1.00 97.69 92 LEU A C 1
ATOM 702 O O . LEU A 1 92 ? 4.343 7.813 1.263 1.00 97.69 92 LEU A O 1
ATOM 706 N N . GLU A 1 93 ? 5.074 9.429 2.637 1.00 97.81 93 GLU A N 1
ATOM 707 C CA . GLU A 1 93 ? 6.294 9.761 1.906 1.00 97.81 93 GLU A CA 1
ATOM 708 C C . GLU A 1 93 ? 7.195 8.529 1.786 1.00 97.81 93 GLU A C 1
ATOM 710 O O . GLU A 1 93 ? 7.612 8.163 0.691 1.00 97.81 93 GLU A O 1
ATOM 715 N N . ARG A 1 94 ? 7.409 7.800 2.892 1.00 97.62 94 ARG A N 1
ATOM 716 C CA . ARG A 1 94 ? 8.176 6.543 2.863 1.00 97.62 94 ARG A CA 1
ATOM 717 C C . ARG A 1 94 ? 7.543 5.488 1.965 1.00 97.62 94 ARG A C 1
ATOM 719 O O . ARG A 1 94 ? 8.263 4.734 1.321 1.00 97.62 94 ARG A O 1
ATOM 726 N N . PHE A 1 95 ? 6.215 5.394 1.949 1.00 98.25 95 PHE A N 1
ATOM 727 C CA . PHE A 1 95 ? 5.529 4.472 1.050 1.00 98.25 95 PHE A CA 1
ATOM 728 C C . PHE A 1 95 ? 5.701 4.893 -0.416 1.00 98.25 95 PHE A C 1
ATOM 730 O O . PHE A 1 95 ? 5.948 4.050 -1.271 1.00 98.25 95 PHE A O 1
ATOM 737 N N . HIS A 1 96 ? 5.655 6.191 -0.718 1.00 98.12 96 HIS A N 1
ATOM 738 C CA . HIS A 1 96 ? 5.899 6.695 -2.071 1.00 98.12 96 HIS A CA 1
ATOM 739 C C . HIS A 1 96 ? 7.332 6.436 -2.547 1.00 98.12 96 HIS A C 1
ATOM 741 O O . HIS A 1 96 ? 7.500 6.113 -3.721 1.00 98.12 96 HIS A O 1
ATOM 747 N N . GLU A 1 97 ? 8.335 6.492 -1.662 1.00 97.94 97 GLU A N 1
ATOM 748 C CA . GLU A 1 97 ? 9.712 6.081 -1.989 1.00 97.94 97 GLU A CA 1
ATOM 749 C C . GLU A 1 97 ? 9.810 4.586 -2.315 1.00 97.94 97 GLU A C 1
ATOM 751 O O . GLU A 1 97 ? 10.462 4.206 -3.286 1.00 97.94 97 GLU A O 1
ATOM 756 N N . VAL A 1 98 ? 9.099 3.728 -1.576 1.00 97.62 98 VAL A N 1
ATOM 757 C CA . VAL A 1 98 ? 9.019 2.290 -1.886 1.00 97.62 98 VAL A CA 1
ATOM 758 C C . VAL A 1 98 ? 8.463 2.060 -3.296 1.00 97.62 98 VAL A C 1
ATOM 760 O O . VAL A 1 98 ? 8.998 1.240 -4.043 1.00 97.62 98 VAL A O 1
ATOM 763 N N . LEU A 1 99 ? 7.443 2.818 -3.704 1.00 97.50 99 LEU A N 1
ATOM 764 C CA . LEU A 1 99 ? 6.843 2.716 -5.041 1.00 97.50 99 LEU A CA 1
ATOM 765 C C . LEU A 1 99 ? 7.762 3.199 -6.181 1.00 97.50 99 LEU A C 1
ATOM 767 O O . LEU A 1 99 ? 7.411 3.044 -7.349 1.00 97.50 99 LEU A O 1
ATOM 771 N N . LYS A 1 100 ? 8.920 3.801 -5.878 1.00 96.75 100 LYS A N 1
ATOM 772 C CA . LYS A 1 100 ? 9.959 4.123 -6.875 1.00 96.75 100 LYS A CA 1
ATOM 773 C C . LYS A 1 100 ? 10.958 2.979 -7.077 1.00 96.75 100 LYS A C 1
ATOM 775 O O . LYS A 1 100 ? 11.742 3.019 -8.019 1.00 96.75 100 LYS A O 1
ATOM 780 N N . THR A 1 101 ? 10.952 1.971 -6.202 1.00 96.69 101 THR A N 1
ATOM 781 C CA . THR A 1 101 ? 11.822 0.795 -6.343 1.00 96.69 101 THR A CA 1
ATOM 782 C C . THR A 1 101 ? 11.357 -0.100 -7.489 1.00 96.69 101 THR A C 1
ATOM 784 O O . THR A 1 101 ? 10.228 0.019 -7.960 1.00 96.69 101 THR A O 1
ATOM 787 N N . SER A 1 102 ? 12.230 -0.992 -7.960 1.00 96.06 102 SER A N 1
ATOM 788 C CA . SER A 1 102 ? 11.872 -1.971 -8.992 1.00 96.06 102 SER A CA 1
ATOM 789 C C . SER A 1 102 ? 11.176 -3.198 -8.390 1.00 96.06 102 SER A C 1
ATOM 791 O O . SER A 1 102 ? 11.544 -3.631 -7.289 1.00 96.06 102 SER A O 1
ATOM 793 N N . PRO A 1 103 ? 10.208 -3.794 -9.107 1.00 96.50 103 PRO A N 1
ATOM 794 C CA . PRO A 1 103 ? 9.592 -5.037 -8.678 1.00 96.50 103 PRO A CA 1
ATOM 795 C C . PRO A 1 103 ? 10.611 -6.190 -8.742 1.00 96.50 103 PRO A C 1
ATOM 797 O O . PRO A 1 103 ? 11.564 -6.165 -9.522 1.00 96.50 103 PRO A O 1
ATOM 800 N N . ASN A 1 104 ? 10.455 -7.189 -7.878 1.00 94.69 104 ASN A N 1
ATOM 801 C CA . ASN A 1 104 ? 11.380 -8.304 -7.719 1.00 94.69 104 ASN A CA 1
ATOM 802 C C . ASN A 1 104 ? 10.684 -9.547 -7.142 1.00 94.69 104 ASN A C 1
ATOM 804 O O . ASN A 1 104 ? 9.620 -9.456 -6.546 1.00 94.69 104 ASN A O 1
ATOM 808 N N . GLY A 1 105 ? 11.321 -10.713 -7.251 1.00 92.69 105 GLY A N 1
ATOM 809 C CA . GLY A 1 105 ? 10.839 -11.933 -6.596 1.00 92.69 105 GLY A CA 1
ATOM 810 C C . GLY A 1 105 ? 9.642 -12.591 -7.292 1.00 92.69 105 GLY A C 1
ATOM 811 O O . GLY A 1 105 ? 9.366 -12.336 -8.464 1.00 92.69 105 GLY A O 1
ATOM 812 N N . GLY A 1 106 ? 8.988 -13.507 -6.572 1.00 92.50 106 GLY A N 1
ATOM 813 C CA . GLY A 1 106 ? 7.817 -14.260 -7.046 1.00 92.50 106 GLY A CA 1
ATOM 814 C C . GLY A 1 106 ? 6.497 -13.674 -6.544 1.00 92.50 106 GLY A C 1
ATOM 815 O O . GLY A 1 106 ? 6.472 -12.559 -6.034 1.00 92.50 106 GLY A O 1
ATOM 816 N N . THR A 1 107 ? 5.416 -14.453 -6.608 1.00 91.25 107 THR A N 1
ATOM 817 C CA . THR A 1 107 ? 4.054 -13.981 -6.293 1.00 91.25 107 THR A CA 1
ATOM 818 C C . THR A 1 107 ? 3.463 -14.757 -5.106 1.00 91.25 107 THR A C 1
ATOM 820 O O . THR A 1 107 ? 2.505 -15.512 -5.287 1.00 91.25 107 THR A O 1
ATOM 823 N N . PRO A 1 108 ? 4.003 -14.617 -3.869 1.00 91.19 108 PRO A N 1
ATOM 824 C CA . PRO A 1 108 ? 3.572 -15.367 -2.677 1.00 91.19 108 PRO A CA 1
ATOM 825 C C . PRO A 1 108 ? 2.199 -14.924 -2.128 1.00 91.19 108 PRO A C 1
ATOM 827 O O . PRO A 1 108 ? 2.015 -14.748 -0.919 1.00 91.19 108 PRO A O 1
ATOM 830 N N . LEU A 1 109 ? 1.217 -14.718 -3.004 1.00 92.00 109 LEU A N 1
ATOM 831 C CA . LEU A 1 109 ? -0.085 -14.130 -2.701 1.00 92.00 109 LEU A CA 1
ATOM 832 C C . LEU A 1 109 ? -0.832 -14.903 -1.607 1.00 92.00 109 LEU A C 1
ATOM 834 O O . LEU A 1 109 ? -1.389 -14.298 -0.689 1.00 92.00 109 LEU A O 1
ATOM 838 N N . VAL A 1 110 ? -0.777 -16.238 -1.642 1.00 92.00 110 VAL A N 1
ATOM 839 C CA . VAL A 1 110 ? -1.448 -17.103 -0.655 1.00 92.00 110 VAL A CA 1
ATOM 840 C C . VAL A 1 110 ? -0.973 -16.798 0.769 1.00 92.00 110 VAL A C 1
ATOM 842 O O . VAL A 1 110 ? -1.785 -16.717 1.694 1.00 92.00 110 VAL A O 1
ATOM 845 N N . ALA A 1 111 ? 0.332 -16.585 0.965 1.00 91.06 111 ALA A N 1
ATOM 846 C CA . ALA A 1 111 ? 0.894 -16.278 2.277 1.00 91.06 111 ALA A CA 1
ATOM 847 C C . ALA A 1 111 ? 0.399 -14.921 2.809 1.00 91.06 111 ALA A C 1
ATOM 849 O O . ALA A 1 111 ? 0.071 -14.797 3.993 1.00 91.06 111 ALA A O 1
ATOM 850 N N . HIS A 1 112 ? 0.285 -13.918 1.934 1.00 93.88 112 HIS A N 1
ATOM 851 C CA . HIS A 1 112 ? -0.202 -12.581 2.289 1.00 93.88 112 HIS A CA 1
ATOM 852 C C . HIS A 1 112 ? -1.693 -12.565 2.615 1.00 93.88 112 HIS A C 1
ATOM 854 O O . HIS A 1 112 ? -2.082 -12.021 3.651 1.00 93.88 112 HIS A O 1
ATOM 860 N N . VAL A 1 113 ? -2.519 -13.237 1.810 1.00 94.19 113 VAL A N 1
ATOM 861 C CA . VAL A 1 113 ? -3.958 -13.381 2.084 1.00 94.19 113 VAL A CA 1
ATOM 862 C C . VAL A 1 113 ? -4.183 -14.104 3.413 1.00 94.19 113 VAL A C 1
ATOM 864 O O . VAL A 1 113 ? -4.959 -13.638 4.249 1.00 94.19 113 VAL A O 1
ATOM 867 N N . ARG A 1 114 ? -3.450 -15.197 3.678 1.00 95.19 114 ARG A N 1
ATOM 868 C CA . ARG A 1 114 ? -3.525 -15.914 4.964 1.00 95.19 114 ARG A CA 1
ATOM 869 C C . ARG A 1 114 ? -3.131 -15.030 6.146 1.00 95.19 114 ARG A C 1
ATOM 871 O O . ARG A 1 114 ? -3.790 -15.092 7.185 1.00 95.19 114 ARG A O 1
ATOM 878 N N . ARG A 1 115 ? -2.101 -14.191 5.992 1.00 94.88 115 ARG A N 1
ATOM 879 C CA . ARG A 1 115 ? -1.654 -13.243 7.024 1.00 94.88 115 ARG A CA 1
ATOM 880 C C . ARG A 1 115 ? -2.720 -12.192 7.330 1.00 94.88 115 ARG A C 1
ATOM 882 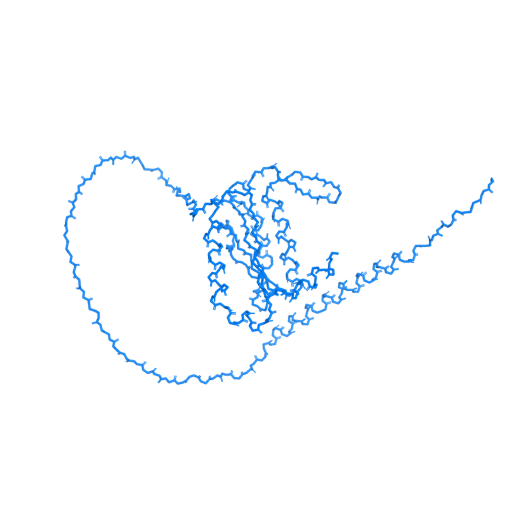O O . ARG A 1 115 ? -3.019 -11.969 8.503 1.00 94.88 115 ARG A O 1
ATOM 889 N N . VAL A 1 116 ? -3.329 -11.597 6.304 1.00 95.00 116 VAL A N 1
ATOM 890 C CA . VAL A 1 116 ? -4.447 -10.653 6.478 1.00 95.00 116 VAL A CA 1
ATOM 891 C C . VAL A 1 116 ? -5.638 -11.355 7.135 1.00 95.00 116 VAL A C 1
ATOM 893 O O . VAL A 1 116 ? -6.184 -10.854 8.115 1.00 95.00 116 VAL A O 1
ATOM 896 N N . GLY A 1 117 ? -5.985 -12.566 6.693 1.00 95.88 117 GLY A N 1
ATOM 897 C CA . GLY A 1 117 ? -7.047 -13.361 7.311 1.00 95.88 117 GLY A CA 1
ATOM 898 C C . GLY A 1 117 ? -6.789 -13.656 8.793 1.00 95.88 117 GLY A C 1
ATOM 899 O O . GLY A 1 117 ? -7.694 -13.530 9.616 1.00 95.88 117 GLY A O 1
ATOM 900 N N . ALA A 1 118 ? -5.552 -13.996 9.165 1.00 95.81 118 ALA A N 1
ATOM 901 C CA . ALA A 1 118 ? -5.172 -14.201 10.562 1.00 95.81 118 ALA A CA 1
ATOM 902 C C . ALA A 1 118 ? -5.290 -12.907 11.385 1.00 95.81 118 ALA A C 1
ATOM 904 O O . ALA A 1 118 ? -5.830 -12.938 12.491 1.00 95.81 118 ALA A O 1
ATOM 905 N N . PHE A 1 119 ? -4.859 -11.768 10.830 1.00 93.06 119 PHE A N 1
ATOM 906 C CA . PHE A 1 119 ? -5.016 -10.457 11.464 1.00 93.06 119 PHE A CA 1
ATOM 907 C C . PHE A 1 119 ? -6.487 -10.134 11.751 1.00 93.06 119 PHE A C 1
ATOM 909 O O . PHE A 1 119 ? -6.810 -9.710 12.865 1.00 93.06 119 PHE A O 1
ATOM 916 N N . VAL A 1 120 ? -7.363 -10.340 10.760 1.00 93.44 120 VAL A N 1
ATOM 917 C CA . VAL A 1 120 ? -8.801 -10.061 10.867 1.00 93.44 120 VAL A CA 1
ATOM 918 C C . VAL A 1 120 ? -9.450 -10.990 11.892 1.00 93.44 120 VAL A C 1
ATOM 920 O O . VAL A 1 120 ? -10.156 -10.510 12.777 1.00 93.44 120 VAL A O 1
ATOM 923 N N . ARG A 1 121 ? -9.152 -12.297 11.852 1.00 95.19 121 ARG A N 1
ATOM 924 C CA . ARG A 1 121 ? -9.671 -13.271 12.831 1.00 95.19 121 ARG A CA 1
ATOM 925 C C . ARG A 1 121 ? -9.275 -12.918 14.262 1.00 95.19 121 ARG A C 1
ATOM 927 O O . ARG A 1 121 ? -10.137 -12.893 15.134 1.00 95.19 121 ARG A O 1
ATOM 934 N N . ALA A 1 122 ? -8.008 -12.570 14.490 1.00 95.12 122 ALA A N 1
ATOM 935 C CA . ALA A 1 122 ? -7.510 -12.189 15.813 1.00 95.12 122 ALA A CA 1
ATOM 936 C C . ALA A 1 122 ? -8.180 -10.921 16.377 1.00 95.12 122 ALA A C 1
ATOM 938 O O . ALA A 1 122 ? -8.147 -10.690 17.582 1.00 95.12 122 ALA A O 1
ATOM 939 N N . ARG A 1 123 ? -8.788 -10.091 15.521 1.00 92.19 123 ARG A N 1
ATOM 940 C CA . ARG A 1 123 ? -9.450 -8.832 15.900 1.00 92.19 123 ARG A CA 1
ATOM 941 C C . ARG A 1 123 ? -10.958 -8.860 15.689 1.00 92.19 123 ARG A C 1
ATOM 943 O O . ARG A 1 123 ? -11.588 -7.810 15.782 1.00 92.19 123 ARG A O 1
ATOM 950 N N . ARG A 1 124 ? -11.549 -10.035 15.445 1.00 90.38 124 ARG A N 1
ATOM 951 C CA . ARG A 1 124 ? -12.972 -10.180 15.105 1.00 90.38 124 ARG A CA 1
ATOM 952 C C . ARG A 1 124 ? -13.885 -9.447 16.087 1.00 90.38 124 ARG A C 1
ATOM 954 O O . ARG A 1 124 ? -14.728 -8.689 15.635 1.00 90.38 124 ARG A O 1
ATOM 961 N N . GLY A 1 125 ? -13.693 -9.620 17.398 1.00 91.38 125 GLY A N 1
ATOM 962 C CA . GLY A 1 125 ? -14.527 -8.960 18.413 1.00 91.38 125 GLY A CA 1
ATOM 963 C C . GLY A 1 125 ? -14.440 -7.431 18.360 1.00 91.38 125 GLY A C 1
ATOM 964 O O . GLY A 1 125 ? -15.462 -6.755 18.327 1.00 91.38 125 GLY A O 1
ATOM 965 N N . ALA A 1 126 ? -13.225 -6.884 18.263 1.00 89.56 126 ALA A N 1
ATOM 966 C CA . ALA A 1 126 ? -13.011 -5.440 18.170 1.00 89.56 126 ALA A CA 1
ATOM 967 C C . ALA A 1 126 ? -13.551 -4.847 16.857 1.00 89.56 126 ALA A C 1
ATOM 969 O O . ALA A 1 126 ? -14.115 -3.760 16.861 1.00 89.56 126 ALA A O 1
ATOM 970 N N . LEU A 1 127 ? -13.396 -5.561 15.737 1.00 87.94 127 LEU A N 1
ATOM 971 C CA . LEU A 1 127 ? -13.920 -5.144 14.435 1.00 87.94 127 LEU A CA 1
ATOM 972 C C . LEU A 1 127 ? -15.453 -5.235 14.386 1.00 87.94 127 LEU A C 1
ATOM 974 O O . LEU A 1 127 ? -16.095 -4.315 13.887 1.00 87.94 127 LEU A O 1
ATOM 978 N N . ALA A 1 128 ? -16.040 -6.290 14.959 1.00 87.69 128 ALA A N 1
ATOM 979 C CA . ALA A 1 128 ? -17.489 -6.463 15.053 1.00 87.69 128 ALA A CA 1
ATOM 980 C C . ALA A 1 128 ? -18.137 -5.382 15.929 1.00 87.69 128 ALA A C 1
ATOM 982 O O . ALA A 1 128 ? -19.156 -4.822 15.542 1.00 87.69 128 ALA A O 1
ATOM 983 N N . ALA A 1 129 ? -17.507 -5.015 17.051 1.00 90.19 129 ALA A N 1
ATOM 984 C CA . ALA A 1 129 ? -17.982 -3.939 17.923 1.00 90.19 129 ALA A CA 1
ATOM 985 C C . ALA A 1 129 ? -18.020 -2.561 17.233 1.00 90.19 129 ALA A C 1
ATOM 987 O O . ALA A 1 129 ? -18.755 -1.676 17.663 1.00 90.19 129 ALA A O 1
ATOM 988 N N . LEU A 1 130 ? -17.248 -2.364 16.157 1.00 87.06 130 LEU A N 1
ATOM 989 C CA . LEU A 1 130 ? -17.303 -1.143 15.349 1.00 87.06 130 LEU A CA 1
ATOM 990 C C . LEU A 1 130 ? -18.481 -1.125 14.363 1.00 87.06 130 LEU A C 1
ATOM 992 O O . LEU A 1 130 ? -18.721 -0.077 13.766 1.00 87.06 130 LEU A O 1
ATOM 996 N N . GLY A 1 131 ? -19.170 -2.255 14.153 1.00 86.00 131 GLY A N 1
ATOM 997 C CA . GLY A 1 131 ? -20.269 -2.383 13.189 1.00 86.00 131 GLY A CA 1
ATOM 998 C C . GLY A 1 131 ? -19.848 -2.116 11.741 1.00 86.00 131 GLY A C 1
ATOM 999 O O . GLY A 1 131 ? -20.650 -1.649 10.939 1.00 86.00 131 GLY A O 1
ATOM 1000 N N . ARG A 1 132 ? -18.569 -2.333 11.412 1.00 85.62 132 ARG A N 1
ATOM 1001 C CA . ARG A 1 132 ? -17.970 -1.976 10.118 1.00 85.62 132 ARG A CA 1
ATOM 1002 C C . ARG A 1 132 ? -17.240 -3.153 9.499 1.00 85.62 132 ARG A C 1
ATOM 1004 O O . ARG A 1 132 ? -16.700 -4.011 10.195 1.00 85.62 132 ARG A O 1
ATOM 1011 N N . THR A 1 133 ? -17.163 -3.148 8.177 1.00 89.19 133 THR A N 1
ATOM 1012 C CA . THR A 1 133 ? -16.505 -4.193 7.391 1.00 89.19 133 THR A CA 1
ATOM 1013 C C . THR A 1 133 ? -14.998 -3.955 7.261 1.00 89.19 133 THR A C 1
ATOM 1015 O O . THR A 1 133 ? -14.485 -2.853 7.474 1.00 89.19 133 THR A O 1
ATOM 1018 N N . VAL A 1 134 ? -14.258 -5.009 6.914 1.00 92.94 134 VAL A N 1
ATOM 1019 C CA . VAL A 1 134 ? -12.857 -4.913 6.484 1.00 92.94 134 VAL A CA 1
ATOM 1020 C C . VAL A 1 134 ? -12.810 -5.143 4.983 1.00 92.94 134 VAL A C 1
ATOM 1022 O O . VAL A 1 134 ? -13.364 -6.123 4.496 1.00 92.94 134 VAL A O 1
ATOM 1025 N N . MET A 1 135 ? -12.133 -4.253 4.262 1.00 94.62 135 MET A N 1
ATOM 1026 C CA . MET A 1 135 ? -11.904 -4.396 2.826 1.00 94.62 135 MET A CA 1
ATOM 1027 C C . MET A 1 135 ? -10.524 -4.997 2.584 1.00 94.62 135 MET A C 1
ATOM 1029 O O . MET A 1 135 ? -9.547 -4.550 3.188 1.00 94.62 135 MET A O 1
ATOM 1033 N N . VAL A 1 136 ? -10.431 -5.965 1.677 1.00 96.12 136 VAL A N 1
ATOM 1034 C CA . VAL A 1 136 ? -9.155 -6.487 1.178 1.00 96.12 136 VAL A CA 1
ATOM 1035 C C . VAL A 1 136 ? -9.143 -6.311 -0.333 1.00 96.12 136 VAL A C 1
ATOM 1037 O O . VAL A 1 136 ? -9.981 -6.872 -1.027 1.00 96.12 136 VAL A O 1
ATOM 1040 N N . VAL A 1 137 ? -8.202 -5.511 -0.821 1.00 96.06 137 VAL A N 1
ATOM 1041 C CA . VAL A 1 137 ? -7.941 -5.277 -2.240 1.00 96.06 137 VAL A CA 1
ATOM 1042 C C . VAL A 1 137 ? -6.660 -6.010 -2.595 1.00 96.06 137 VAL A C 1
ATOM 1044 O O . VAL A 1 137 ? -5.637 -5.836 -1.930 1.00 96.06 137 VAL A O 1
ATOM 1047 N N . ILE A 1 138 ? -6.726 -6.844 -3.625 1.00 95.88 138 ILE A N 1
ATOM 1048 C CA . ILE A 1 138 ? -5.583 -7.586 -4.150 1.00 95.88 138 ILE A CA 1
ATOM 1049 C C . ILE A 1 138 ? -5.285 -7.025 -5.531 1.00 95.88 138 ILE A C 1
ATOM 1051 O O . ILE A 1 138 ? -6.141 -7.072 -6.410 1.00 95.88 138 ILE A O 1
ATOM 1055 N N . CYS A 1 139 ? -4.077 -6.506 -5.709 1.00 94.62 139 CYS A N 1
ATOM 1056 C CA . CYS A 1 139 ? -3.617 -5.957 -6.972 1.00 94.62 139 CYS A CA 1
ATOM 1057 C C . CYS A 1 139 ? -2.472 -6.826 -7.490 1.00 94.62 139 CYS A C 1
ATOM 1059 O O . CYS A 1 139 ? -1.385 -6.772 -6.921 1.00 94.62 139 CYS A O 1
ATOM 1061 N N . THR A 1 140 ? -2.722 -7.635 -8.518 1.00 91.88 140 THR A N 1
ATOM 1062 C CA . THR A 1 140 ? -1.777 -8.604 -9.102 1.00 91.88 140 THR A CA 1
ATOM 1063 C C . THR A 1 140 ? -2.017 -8.724 -10.603 1.00 91.88 140 THR A C 1
ATOM 1065 O O . THR A 1 140 ? -3.134 -8.475 -11.056 1.00 91.88 140 THR A O 1
ATOM 1068 N N . ASP A 1 141 ? -0.986 -9.094 -11.362 1.00 84.50 141 ASP A N 1
ATOM 1069 C CA . ASP A 1 141 ? -1.066 -9.348 -12.804 1.00 84.50 141 ASP A CA 1
ATOM 1070 C C . ASP A 1 141 ? -1.406 -10.810 -13.158 1.00 84.50 141 ASP A C 1
ATOM 1072 O O . ASP A 1 141 ? -1.599 -11.130 -14.329 1.00 84.50 141 ASP A O 1
ATOM 1076 N N . GLY A 1 142 ? -1.553 -11.681 -12.151 1.00 69.19 142 GLY A N 1
ATOM 1077 C CA . GLY A 1 142 ? -2.013 -13.063 -12.300 1.00 69.19 142 GLY A CA 1
ATOM 1078 C C . GLY A 1 142 ? -0.905 -14.113 -12.135 1.00 69.19 142 GLY A C 1
ATOM 1079 O O . GLY A 1 142 ? 0.260 -13.883 -12.430 1.00 69.19 142 GLY A O 1
ATOM 1080 N N . GLY A 1 143 ? -1.285 -15.299 -11.640 1.00 66.31 143 GLY A N 1
ATOM 1081 C CA . GLY A 1 143 ? -0.373 -16.422 -11.368 1.00 66.31 143 GLY A CA 1
ATOM 1082 C C . GLY A 1 143 ? 0.046 -16.533 -9.894 1.00 66.31 143 GLY A C 1
ATOM 1083 O O . GLY A 1 143 ? 1.177 -16.198 -9.542 1.00 66.31 143 GLY A O 1
ATOM 1084 N N . PRO A 1 144 ? -0.836 -17.011 -8.995 1.00 70.25 144 PRO A N 1
ATOM 1085 C CA . PRO A 1 144 ? -0.487 -17.170 -7.588 1.00 70.25 144 PRO A CA 1
ATOM 1086 C C . PRO A 1 144 ? 0.591 -18.249 -7.403 1.00 70.25 144 PRO A C 1
ATOM 1088 O O . PRO A 1 144 ? 0.438 -19.373 -7.876 1.00 70.25 144 PRO A O 1
ATOM 1091 N N . SER A 1 145 ? 1.645 -17.954 -6.637 1.00 67.69 145 SER A N 1
ATOM 1092 C CA . SER A 1 145 ? 2.558 -18.973 -6.112 1.00 67.69 145 SER A CA 1
ATOM 1093 C C . SER A 1 145 ? 2.358 -19.160 -4.607 1.00 67.69 145 SER A C 1
ATOM 1095 O O . SER A 1 145 ? 2.074 -18.222 -3.858 1.00 67.69 145 SER A O 1
ATOM 1097 N N . ALA A 1 146 ? 2.499 -20.400 -4.134 1.00 60.91 146 ALA A N 1
ATOM 1098 C CA . ALA A 1 146 ? 2.367 -20.714 -2.710 1.00 60.91 146 ALA A CA 1
ATOM 1099 C C . ALA A 1 146 ? 3.553 -20.189 -1.873 1.00 60.91 146 ALA A C 1
ATOM 1101 O O . ALA A 1 146 ? 3.390 -19.915 -0.682 1.00 60.91 146 ALA A O 1
ATOM 1102 N N . SER A 1 147 ? 4.720 -20.008 -2.502 1.00 56.00 147 SER A N 1
ATOM 1103 C CA . SER A 1 147 ? 5.996 -19.723 -1.833 1.00 56.00 147 SER A CA 1
ATOM 1104 C C . SER A 1 147 ? 6.712 -18.519 -2.463 1.00 56.00 147 SER A C 1
ATOM 1106 O O . SER A 1 147 ? 6.621 -18.337 -3.684 1.00 56.00 147 SER A O 1
ATOM 1108 N N . PRO A 1 148 ? 7.455 -17.708 -1.681 1.00 56.16 148 PRO A N 1
ATOM 1109 C CA . PRO A 1 148 ? 8.377 -16.718 -2.230 1.00 56.16 148 PRO A CA 1
ATOM 1110 C C . PRO A 1 148 ? 9.485 -17.434 -3.005 1.00 56.16 148 PRO A C 1
ATOM 1112 O O . PRO A 1 148 ? 10.103 -18.360 -2.482 1.00 56.16 148 PRO A O 1
ATOM 1115 N N . LYS A 1 149 ? 9.769 -17.006 -4.239 1.00 54.22 149 LYS A N 1
ATOM 1116 C CA . LYS A 1 149 ? 10.977 -17.449 -4.943 1.00 54.22 149 LYS A CA 1
ATOM 1117 C C . LYS A 1 149 ? 12.169 -16.697 -4.351 1.00 54.22 149 LYS A C 1
ATOM 1119 O O . LYS A 1 149 ? 12.464 -15.577 -4.762 1.00 54.22 149 LYS A O 1
ATOM 1124 N N . THR A 1 150 ? 12.836 -17.276 -3.359 1.00 42.78 150 THR A N 1
ATOM 1125 C CA . THR A 1 150 ? 14.122 -16.770 -2.872 1.00 42.78 150 THR A CA 1
ATOM 1126 C C . THR A 1 150 ? 15.150 -16.968 -3.986 1.00 42.78 150 THR A C 1
ATOM 1128 O O . THR A 1 150 ? 15.539 -18.097 -4.270 1.00 42.78 150 THR A O 1
ATOM 1131 N N . ARG A 1 151 ? 15.600 -15.894 -4.651 1.00 43.41 151 ARG A N 1
ATOM 1132 C CA . ARG A 1 151 ? 16.839 -15.961 -5.444 1.00 43.41 151 ARG A CA 1
ATOM 1133 C C . ARG A 1 151 ? 17.994 -16.070 -4.456 1.00 43.41 151 ARG A C 1
ATOM 1135 O O . ARG A 1 151 ? 18.510 -15.059 -3.990 1.00 43.41 151 ARG A O 1
ATOM 1142 N N . THR A 1 152 ? 18.409 -17.288 -4.136 1.00 34.16 152 THR A N 1
ATOM 1143 C CA . THR A 1 152 ? 19.764 -17.519 -3.640 1.00 34.16 152 THR A CA 1
ATOM 1144 C C . THR A 1 152 ? 20.720 -17.152 -4.773 1.00 34.16 152 THR A C 1
ATOM 1146 O O . THR A 1 152 ? 20.868 -17.895 -5.740 1.00 34.16 152 THR A O 1
ATOM 1149 N N . ARG A 1 153 ? 21.343 -15.969 -4.700 1.00 35.25 153 ARG A N 1
ATOM 1150 C CA . ARG A 1 153 ? 22.626 -15.751 -5.378 1.00 35.25 153 ARG A CA 1
ATOM 1151 C C . ARG A 1 153 ? 23.629 -16.634 -4.647 1.00 35.25 153 ARG A C 1
ATOM 1153 O O . ARG A 1 153 ? 24.144 -16.228 -3.614 1.00 35.25 153 ARG A O 1
ATOM 1160 N N . THR A 1 154 ? 23.858 -17.837 -5.151 1.00 32.31 154 THR A N 1
ATOM 1161 C CA . THR A 1 154 ? 25.036 -18.621 -4.784 1.00 32.31 154 THR A CA 1
ATOM 1162 C C . THR A 1 154 ? 26.209 -18.020 -5.567 1.00 32.31 154 THR A C 1
ATOM 1164 O O . THR A 1 154 ? 26.158 -18.034 -6.799 1.00 32.31 154 THR A O 1
ATOM 1167 N N . PRO A 1 155 ? 27.229 -17.421 -4.924 1.00 40.16 155 PRO A N 1
ATOM 1168 C CA . PRO A 1 155 ? 28.513 -17.208 -5.583 1.00 40.16 155 PRO A CA 1
ATOM 1169 C C . PRO A 1 155 ? 29.068 -18.591 -5.938 1.00 40.16 155 PRO A C 1
ATOM 1171 O O . PRO A 1 155 ? 28.925 -19.518 -5.143 1.00 40.16 155 PRO A O 1
ATOM 1174 N N . GLY A 1 156 ? 29.609 -18.737 -7.147 1.00 44.94 156 GLY A N 1
ATOM 1175 C CA . GLY A 1 156 ? 29.966 -20.027 -7.731 1.00 44.94 156 GLY A CA 1
ATOM 1176 C C . GLY A 1 156 ? 30.728 -20.949 -6.780 1.00 44.94 156 GLY A C 1
ATOM 1177 O O . GLY A 1 156 ? 31.745 -20.565 -6.215 1.00 44.94 156 GLY A O 1
ATOM 1178 N N . LEU A 1 157 ? 30.232 -22.176 -6.652 1.00 38.16 157 LEU A N 1
ATOM 1179 C CA . LEU A 1 157 ? 30.972 -23.323 -6.146 1.00 38.16 157 LEU A CA 1
ATOM 1180 C C . LEU A 1 157 ? 30.543 -24.536 -6.975 1.00 38.16 157 LEU A C 1
ATOM 1182 O O . LEU A 1 157 ? 29.360 -24.867 -7.058 1.00 38.16 157 LEU A O 1
ATOM 1186 N N . ASN A 1 158 ? 31.541 -25.116 -7.640 1.00 37.56 158 ASN A N 1
ATOM 1187 C CA . ASN A 1 158 ? 31.485 -26.337 -8.437 1.00 37.56 158 ASN A CA 1
ATOM 1188 C C . ASN A 1 158 ? 30.778 -27.485 -7.697 1.00 37.56 158 ASN A C 1
ATOM 1190 O O . ASN A 1 158 ? 30.975 -27.634 -6.488 1.00 37.56 158 ASN A O 1
ATOM 1194 N N . PRO A 1 159 ? 30.033 -28.356 -8.401 1.00 39.06 159 PRO A N 1
ATOM 1195 C CA . PRO A 1 159 ? 29.511 -29.572 -7.811 1.00 39.06 159 PRO A CA 1
ATOM 1196 C C . PRO A 1 159 ? 30.619 -30.631 -7.807 1.00 39.06 159 PRO A C 1
ATOM 1198 O O . PRO A 1 159 ? 31.127 -31.009 -8.858 1.00 39.06 159 PRO A O 1
ATOM 1201 N N . ASN A 1 160 ? 30.982 -31.140 -6.633 1.00 39.41 160 ASN A N 1
ATOM 1202 C CA . ASN A 1 160 ? 31.666 -32.426 -6.534 1.00 39.41 160 ASN A CA 1
ATOM 1203 C C . ASN A 1 160 ? 30.873 -33.331 -5.574 1.00 39.41 160 ASN A C 1
ATOM 1205 O O . ASN A 1 160 ? 30.632 -32.916 -4.435 1.00 39.41 160 ASN A O 1
ATOM 1209 N N . PRO A 1 161 ? 30.414 -34.521 -6.008 1.00 46.28 161 PRO A N 1
ATOM 1210 C CA . PRO A 1 161 ? 29.603 -35.403 -5.187 1.00 46.28 161 PRO A CA 1
ATOM 1211 C C . PRO A 1 161 ? 30.473 -36.460 -4.498 1.00 46.28 161 PRO A C 1
ATOM 1213 O O . PRO A 1 161 ? 31.069 -37.299 -5.163 1.00 46.28 161 PRO A O 1
ATOM 1216 N N . ASN A 1 162 ? 30.484 -36.489 -3.162 1.00 37.31 162 ASN A N 1
ATOM 1217 C CA . ASN A 1 162 ? 30.510 -37.764 -2.434 1.00 37.31 162 ASN A CA 1
ATOM 1218 C C . ASN A 1 162 ? 30.166 -37.589 -0.941 1.00 37.31 162 ASN A C 1
ATOM 1220 O O . ASN A 1 162 ? 30.757 -36.727 -0.287 1.00 37.31 162 ASN A O 1
ATOM 1224 N N . PRO A 1 163 ? 29.261 -38.403 -0.365 1.00 49.34 163 PRO A N 1
ATOM 1225 C CA . PRO A 1 163 ? 28.948 -38.367 1.055 1.00 49.34 163 PRO A CA 1
ATOM 1226 C C . PRO A 1 163 ? 29.723 -39.445 1.829 1.00 49.34 163 PRO A C 1
ATOM 1228 O O . PRO A 1 163 ? 29.889 -40.573 1.367 1.00 49.34 163 PRO A O 1
ATOM 1231 N N . ARG A 1 164 ? 30.112 -39.139 3.071 1.00 34.91 164 ARG A N 1
ATOM 1232 C CA . ARG A 1 164 ? 30.331 -40.157 4.109 1.00 34.91 164 ARG A CA 1
ATOM 1233 C C . ARG A 1 164 ? 29.692 -39.719 5.433 1.00 34.91 164 ARG A C 1
ATOM 1235 O O . ARG A 1 164 ? 29.742 -38.532 5.754 1.00 34.91 164 ARG A O 1
ATOM 1242 N N . PRO A 1 165 ? 29.076 -40.648 6.189 1.00 44.66 165 PRO A N 1
ATOM 1243 C CA . PRO A 1 165 ? 28.331 -40.337 7.400 1.00 44.66 165 PRO A CA 1
ATOM 1244 C C . PRO A 1 165 ? 29.220 -40.436 8.644 1.00 44.66 165 PRO A C 1
ATOM 1246 O O . PRO A 1 165 ? 30.082 -41.308 8.737 1.00 44.66 165 PRO A O 1
ATOM 1249 N N . ALA A 1 166 ? 28.949 -39.603 9.647 1.00 36.28 166 ALA A N 1
ATOM 1250 C CA . ALA A 1 166 ? 29.444 -39.813 11.002 1.00 36.28 166 ALA A CA 1
ATOM 1251 C C . ALA A 1 166 ? 28.282 -39.737 11.999 1.00 36.28 166 ALA A C 1
ATOM 1253 O O . ALA A 1 166 ? 27.645 -38.704 12.202 1.00 36.28 166 ALA A O 1
ATOM 1254 N N . HIS A 1 167 ? 28.010 -40.893 12.597 1.00 35.56 167 HIS A N 1
ATOM 1255 C CA . HIS A 1 167 ? 27.203 -41.086 13.791 1.00 35.56 167 HIS A CA 1
ATOM 1256 C C . HIS A 1 167 ? 27.746 -40.288 14.988 1.00 35.56 167 HIS A C 1
ATOM 1258 O O . HIS A 1 167 ? 28.955 -40.151 15.141 1.00 35.56 167 HIS A O 1
ATOM 1264 N N . GLY A 1 168 ? 26.866 -39.943 15.940 1.00 31.39 168 GLY A N 1
ATOM 1265 C CA . GLY A 1 168 ? 27.260 -39.995 17.355 1.00 31.39 168 GLY A CA 1
ATOM 1266 C C . GLY A 1 168 ? 26.788 -38.877 18.287 1.00 31.39 168 GLY A C 1
ATOM 1267 O O . GLY A 1 168 ? 27.537 -37.965 18.586 1.00 31.39 168 GLY A O 1
ATOM 1268 N N . ARG A 1 169 ? 25.594 -39.074 18.865 1.00 37.00 169 ARG A N 1
ATOM 1269 C CA . ARG A 1 169 ? 25.259 -38.938 20.306 1.00 37.00 169 ARG A CA 1
ATOM 1270 C C . ARG A 1 169 ? 25.641 -37.648 21.073 1.00 37.00 169 ARG A C 1
ATOM 1272 O O . ARG A 1 169 ? 26.806 -37.417 21.357 1.00 37.00 169 ARG A O 1
ATOM 1279 N N . ARG A 1 170 ? 24.620 -37.008 21.680 1.00 41.09 170 ARG A N 1
ATOM 1280 C CA . ARG A 1 170 ? 24.432 -36.751 23.148 1.00 41.09 170 ARG A CA 1
ATOM 1281 C C . ARG A 1 170 ? 23.294 -35.728 23.347 1.00 41.09 170 ARG A C 1
ATOM 1283 O O . ARG A 1 170 ? 23.417 -34.571 22.991 1.00 41.09 170 ARG A O 1
ATOM 1290 N N . ARG A 1 171 ? 22.060 -36.154 23.640 1.00 39.38 171 ARG A N 1
ATOM 1291 C CA . ARG A 1 171 ? 21.412 -36.285 24.971 1.00 39.38 171 ARG A CA 1
ATOM 1292 C C . ARG A 1 171 ? 21.605 -35.115 25.966 1.00 39.38 171 ARG A C 1
ATOM 1294 O O . ARG A 1 171 ? 22.648 -35.012 26.588 1.00 39.38 171 ARG A O 1
ATOM 1301 N N . ARG A 1 172 ? 20.463 -34.444 26.221 1.00 41.78 172 ARG A N 1
ATOM 1302 C CA . ARG A 1 172 ? 19.851 -34.015 27.509 1.00 41.78 172 ARG A CA 1
ATOM 1303 C C . ARG A 1 172 ? 20.623 -33.063 28.444 1.00 41.78 172 ARG A C 1
ATOM 1305 O O . ARG A 1 172 ? 21.673 -33.434 28.941 1.00 41.78 172 ARG A O 1
ATOM 1312 N N . ARG A 1 173 ? 19.939 -31.993 28.896 1.00 38.28 173 ARG A N 1
ATOM 1313 C CA . ARG A 1 173 ? 19.585 -31.689 30.317 1.00 38.28 173 ARG A CA 1
ATOM 1314 C C . ARG A 1 173 ? 18.651 -30.453 30.399 1.00 38.28 173 ARG A C 1
ATOM 1316 O O . ARG A 1 173 ? 18.896 -29.462 29.732 1.00 38.28 173 ARG A O 1
ATOM 1323 N N . LEU A 1 174 ? 17.430 -30.638 30.934 1.00 37.34 174 LEU A N 1
ATOM 1324 C CA . LEU A 1 174 ? 16.886 -30.118 32.221 1.00 37.34 174 LEU A CA 1
ATOM 1325 C C . LEU A 1 174 ? 16.658 -28.590 32.238 1.00 37.34 174 LEU A C 1
ATOM 1327 O O . LEU A 1 174 ? 17.608 -27.830 32.224 1.00 37.34 174 LEU A O 1
ATOM 1331 N N . ARG A 1 175 ? 15.424 -28.058 32.166 1.00 38.09 175 ARG A N 1
ATOM 1332 C CA . ARG A 1 175 ? 14.352 -28.013 33.197 1.00 38.09 175 ARG A CA 1
ATOM 1333 C C . ARG A 1 175 ? 14.855 -27.715 34.619 1.00 38.09 175 ARG A C 1
ATOM 1335 O O . ARG A 1 175 ? 15.156 -28.642 35.359 1.00 38.09 175 ARG A O 1
ATOM 1342 N N . ARG A 1 176 ? 14.764 -26.441 35.018 1.00 37.75 176 ARG A N 1
ATOM 1343 C CA . ARG A 1 176 ? 13.974 -25.889 36.148 1.00 37.75 176 ARG A CA 1
ATOM 1344 C C . ARG A 1 176 ? 14.582 -24.542 36.549 1.00 37.75 176 ARG A C 1
ATOM 1346 O O . ARG A 1 176 ? 15.750 -24.502 36.889 1.00 37.75 176 ARG A O 1
ATOM 1353 N N . LEU A 1 177 ? 13.762 -23.495 36.629 1.00 39.16 177 LEU A N 1
ATOM 1354 C CA . LEU A 1 177 ? 13.567 -22.770 37.885 1.00 39.16 177 LEU A CA 1
ATOM 1355 C C . LEU A 1 177 ? 12.261 -21.969 37.833 1.00 39.16 177 LEU A C 1
ATOM 1357 O O . LEU A 1 177 ? 11.913 -21.317 36.853 1.00 39.16 177 LEU A O 1
ATOM 1361 N N . ARG A 1 178 ? 11.491 -22.172 38.899 1.00 36.69 178 ARG A N 1
ATOM 1362 C CA . ARG A 1 178 ? 10.165 -21.647 39.206 1.00 36.69 178 ARG A CA 1
ATOM 1363 C C . ARG A 1 178 ? 10.275 -20.224 39.773 1.00 36.69 178 ARG A C 1
ATOM 1365 O O . ARG A 1 178 ? 11.189 -19.955 40.535 1.00 36.69 178 ARG A O 1
ATOM 1372 N N . ARG A 1 179 ? 9.186 -19.472 39.566 1.00 38.06 179 ARG A N 1
ATOM 1373 C CA . ARG A 1 179 ? 8.520 -18.544 40.509 1.00 38.06 179 ARG A CA 1
ATOM 1374 C C . ARG A 1 179 ? 9.259 -17.257 40.906 1.00 38.06 179 ARG A C 1
ATOM 1376 O O . ARG A 1 179 ? 10.224 -17.278 41.652 1.00 38.06 179 ARG A O 1
ATOM 1383 N N . GLY A 1 180 ? 8.633 -16.127 40.570 1.00 31.58 180 GLY A N 1
ATOM 1384 C CA . GLY A 1 180 ? 8.927 -14.836 41.184 1.00 31.58 180 GLY A CA 1
ATOM 1385 C C . GLY A 1 180 ? 7.925 -13.738 40.817 1.00 31.58 180 GLY A C 1
ATOM 1386 O O . GLY A 1 180 ? 8.082 -13.083 39.802 1.00 31.58 180 GLY A O 1
ATOM 1387 N N . ARG A 1 181 ? 6.948 -13.530 41.710 1.00 39.44 181 ARG A N 1
ATOM 1388 C CA . ARG A 1 181 ? 6.284 -12.254 42.053 1.00 39.44 181 ARG A CA 1
ATOM 1389 C C . ARG A 1 181 ? 5.399 -11.534 41.020 1.00 39.44 181 ARG A C 1
ATOM 1391 O O . ARG A 1 181 ? 5.846 -10.768 40.177 1.00 39.44 181 ARG A O 1
ATOM 1398 N N . ALA A 1 182 ? 4.097 -11.629 41.291 1.00 41.81 182 ALA A N 1
ATOM 1399 C CA . ALA A 1 182 ? 3.154 -10.532 41.120 1.00 41.81 182 ALA A CA 1
ATOM 1400 C C . ALA A 1 182 ? 3.534 -9.342 42.023 1.00 41.81 182 ALA A C 1
ATOM 1402 O O . ALA A 1 182 ? 3.821 -9.551 43.201 1.00 41.81 182 ALA A O 1
ATOM 1403 N N . ARG A 1 183 ? 3.489 -8.117 41.483 1.00 37.03 183 ARG A N 1
ATOM 1404 C CA . ARG A 1 183 ? 3.249 -6.847 42.197 1.00 37.03 183 ARG A CA 1
ATOM 1405 C C . ARG A 1 183 ? 2.774 -5.806 41.177 1.00 37.03 183 ARG A C 1
ATOM 1407 O O . ARG A 1 183 ? 3.326 -5.700 40.087 1.00 37.03 183 ARG A O 1
ATOM 1414 N N . GLY A 1 184 ? 1.678 -5.131 41.517 1.00 43.72 184 GLY A N 1
ATOM 1415 C CA . GLY A 1 184 ? 0.880 -4.305 40.616 1.00 43.72 184 GLY A CA 1
ATOM 1416 C C . GLY A 1 184 ? 1.602 -3.091 40.033 1.00 43.72 184 GLY A C 1
ATOM 1417 O O . GLY A 1 184 ? 2.321 -2.382 40.731 1.00 43.72 184 GLY A O 1
ATOM 1418 N N . ALA A 1 185 ? 1.312 -2.812 38.763 1.00 36.88 185 ALA A N 1
ATOM 1419 C CA . ALA A 1 185 ? 1.569 -1.525 38.139 1.00 36.88 185 ALA A CA 1
ATOM 1420 C C . ALA A 1 185 ? 0.240 -0.767 38.026 1.00 36.88 185 ALA A C 1
ATOM 1422 O O . ALA A 1 185 ? -0.660 -1.140 37.270 1.00 36.88 185 ALA A O 1
ATOM 1423 N N . ARG A 1 186 ? 0.118 0.291 38.831 1.00 39.97 186 ARG A N 1
ATOM 1424 C CA . ARG A 1 186 ? -0.934 1.303 38.732 1.00 39.97 186 ARG A CA 1
ATOM 1425 C C . ARG A 1 186 ? -0.886 1.928 37.333 1.00 39.97 186 ARG A C 1
ATOM 1427 O O . ARG A 1 186 ? 0.182 2.292 36.850 1.00 39.97 186 ARG A O 1
ATOM 1434 N N . ARG A 1 187 ? -2.050 2.058 36.692 1.00 41.25 187 ARG A N 1
ATOM 1435 C CA . ARG A 1 187 ? -2.231 2.837 35.458 1.00 41.25 187 ARG A CA 1
ATOM 1436 C C . ARG A 1 187 ? -1.857 4.302 35.727 1.00 41.25 187 ARG A C 1
ATOM 1438 O O . ARG A 1 187 ? -2.474 4.884 36.619 1.00 41.25 187 ARG A O 1
ATOM 1445 N N . PRO A 1 188 ? -0.946 4.935 34.968 1.00 42.62 188 PRO A N 1
ATOM 1446 C CA . PRO A 1 188 ? -0.854 6.383 34.987 1.00 42.62 188 PRO A CA 1
ATOM 1447 C C . PRO A 1 188 ? -2.030 6.973 34.206 1.00 42.62 188 PRO A C 1
ATOM 1449 O O . PRO A 1 188 ? -2.392 6.526 33.113 1.00 42.62 188 PRO A O 1
ATOM 1452 N N . ALA A 1 189 ? -2.658 7.961 34.832 1.00 41.16 189 ALA A N 1
ATOM 1453 C CA . ALA A 1 189 ? -3.711 8.771 34.263 1.00 41.16 189 ALA A CA 1
ATOM 1454 C C . ALA A 1 189 ? -3.217 9.553 33.034 1.00 41.16 189 ALA A C 1
ATOM 1456 O O . ALA A 1 189 ? -2.039 9.858 32.870 1.00 41.16 189 ALA A O 1
ATOM 1457 N N . ARG A 1 190 ? -4.186 9.855 32.171 1.00 52.84 190 ARG A N 1
ATOM 1458 C CA . ARG A 1 190 ? -4.119 10.629 30.930 1.00 52.84 190 ARG A CA 1
ATOM 1459 C C . ARG A 1 190 ? -3.203 11.862 31.024 1.00 52.84 190 ARG A C 1
ATOM 1461 O O . ARG A 1 190 ? -3.636 12.905 31.500 1.00 52.84 190 ARG A O 1
ATOM 1468 N N . ALA A 1 191 ? -2.021 11.788 30.420 1.00 44.78 191 ALA A N 1
ATOM 1469 C CA . ALA A 1 191 ? -1.397 12.955 29.808 1.00 44.78 191 ALA A CA 1
ATOM 1470 C C . ALA A 1 191 ? -1.879 13.009 28.351 1.00 44.78 191 ALA A C 1
ATOM 1472 O O . ALA A 1 191 ? -1.580 12.128 27.544 1.00 44.78 191 ALA A O 1
ATOM 1473 N N . LEU A 1 192 ? -2.723 13.990 28.029 1.00 52.75 192 LEU A N 1
ATOM 1474 C CA . LEU A 1 192 ? -3.118 14.261 26.651 1.00 52.75 192 LEU A CA 1
ATOM 1475 C C . LEU A 1 192 ? -1.894 14.790 25.905 1.00 52.75 192 LEU A C 1
ATOM 1477 O O . LEU A 1 192 ? -1.425 15.893 26.161 1.00 52.75 192 LEU A O 1
ATOM 1481 N N . ASP A 1 193 ? -1.399 13.970 24.989 1.00 59.81 193 ASP A N 1
ATOM 1482 C CA . ASP A 1 193 ? -0.220 14.210 24.169 1.00 59.81 193 ASP A CA 1
ATOM 1483 C C . ASP A 1 193 ? -0.389 15.502 23.338 1.00 59.81 193 ASP A C 1
ATOM 1485 O O . ASP A 1 193 ? -1.084 15.535 22.313 1.00 59.81 193 ASP A O 1
ATOM 1489 N N . GLY A 1 194 ? 0.194 16.611 23.809 1.00 64.69 194 GLY A N 1
ATOM 1490 C CA . GLY A 1 194 ? 0.065 17.939 23.194 1.00 64.69 194 GLY A CA 1
ATOM 1491 C C . GLY A 1 194 ? 0.528 17.968 21.733 1.00 64.69 194 GLY A C 1
ATOM 1492 O O . GLY A 1 194 ? -0.029 18.702 20.909 1.00 64.69 194 GLY A O 1
ATOM 1493 N N . ALA A 1 195 ? 1.463 17.082 21.379 1.00 56.97 195 ALA A N 1
ATOM 1494 C CA . ALA A 1 195 ? 1.927 16.868 20.014 1.00 56.97 195 ALA A CA 1
ATOM 1495 C C . ALA A 1 195 ? 0.799 16.378 19.087 1.00 56.97 195 ALA A C 1
ATOM 1497 O O . ALA A 1 195 ? 0.607 16.916 17.991 1.00 56.97 195 ALA A O 1
ATOM 1498 N N . ALA A 1 196 ? -0.023 15.430 19.547 1.00 55.91 196 ALA A N 1
ATOM 1499 C CA . ALA A 1 196 ? -1.145 14.903 18.774 1.00 55.91 196 ALA A CA 1
ATOM 1500 C C . ALA A 1 196 ? -2.243 15.962 18.560 1.00 55.91 196 ALA A C 1
ATOM 1502 O O . ALA A 1 196 ? -2.867 16.020 17.493 1.00 55.91 196 ALA A O 1
ATOM 1503 N N . LEU A 1 197 ? -2.469 16.842 19.544 1.00 66.25 197 LEU A N 1
ATOM 1504 C CA . LEU A 1 197 ? -3.411 17.957 19.417 1.00 66.25 197 LEU A CA 1
ATOM 1505 C C . LEU A 1 197 ? -2.901 19.023 18.434 1.00 66.25 197 LEU A C 1
ATOM 1507 O O . LEU A 1 197 ? -3.671 19.514 17.601 1.00 66.25 197 LEU A O 1
ATOM 1511 N N . HIS A 1 198 ? -1.605 19.342 18.476 1.00 75.38 198 HIS A N 1
ATOM 1512 C CA . HIS A 1 198 ? -0.979 20.281 17.545 1.00 75.38 198 HIS A CA 1
ATOM 1513 C C . HIS A 1 198 ? -1.048 19.772 16.096 1.00 75.38 198 HIS A C 1
ATOM 1515 O O . HIS A 1 198 ? -1.442 20.510 15.186 1.00 75.38 198 HIS A O 1
ATOM 1521 N N . GLN A 1 199 ? -0.777 18.482 15.880 1.00 66.62 199 GLN A N 1
ATOM 1522 C CA . GLN A 1 199 ? -0.842 17.859 14.557 1.00 66.62 199 GLN A CA 1
ATOM 1523 C C . GLN A 1 199 ? -2.277 17.832 13.997 1.00 66.62 199 GLN A C 1
ATOM 1525 O O . GLN A 1 199 ? -2.487 18.114 12.814 1.00 66.62 199 GLN A O 1
ATOM 1530 N N . ARG A 1 200 ? -3.293 17.611 14.848 1.00 72.00 200 ARG A N 1
ATOM 1531 C CA . ARG A 1 200 ? -4.716 17.738 14.469 1.00 72.00 200 ARG A CA 1
ATOM 1532 C C . ARG A 1 200 ? -5.085 19.159 14.043 1.00 72.00 200 ARG A C 1
ATOM 1534 O O . ARG A 1 200 ? -5.789 19.329 13.047 1.00 72.00 200 ARG A O 1
ATOM 1541 N N . ARG A 1 201 ? -4.599 20.181 14.759 1.00 85.00 201 ARG A N 1
ATOM 1542 C CA . ARG A 1 201 ? -4.840 21.593 14.411 1.00 85.00 201 ARG A CA 1
ATOM 1543 C C . ARG A 1 201 ? -4.197 21.960 13.072 1.00 85.00 201 ARG A C 1
ATOM 1545 O O . ARG A 1 201 ? -4.860 22.594 12.251 1.00 85.00 201 ARG A O 1
ATOM 1552 N N . ARG A 1 202 ? -2.964 21.506 12.806 1.00 84.12 202 ARG A N 1
ATOM 1553 C CA . ARG A 1 202 ? -2.295 21.704 11.505 1.00 84.12 202 ARG A CA 1
ATOM 1554 C C . ARG A 1 202 ? -3.068 21.048 10.357 1.00 84.12 202 ARG A C 1
ATOM 1556 O O . ARG A 1 202 ? -3.382 21.724 9.380 1.00 84.12 202 ARG A O 1
ATOM 1563 N N . ARG A 1 203 ? -3.467 19.777 10.503 1.00 80.56 203 ARG A N 1
ATOM 1564 C CA . ARG A 1 203 ? -4.249 19.051 9.481 1.00 80.56 203 ARG A CA 1
ATOM 1565 C C . ARG A 1 203 ? -5.594 19.722 9.183 1.00 80.56 203 ARG A C 1
ATOM 1567 O O . ARG A 1 203 ? -5.962 19.867 8.020 1.00 80.56 203 ARG A O 1
ATOM 1574 N N . ARG A 1 204 ? -6.300 20.204 10.214 1.00 85.50 204 ARG A N 1
ATOM 1575 C CA . ARG A 1 204 ? -7.571 20.929 10.044 1.00 85.50 204 ARG A CA 1
ATOM 1576 C C . ARG A 1 204 ? -7.400 22.227 9.247 1.00 85.50 204 ARG A C 1
ATOM 1578 O O . ARG A 1 204 ? -8.212 22.489 8.364 1.00 85.50 204 ARG A O 1
ATOM 1585 N N . ARG A 1 205 ? -6.331 22.992 9.500 1.00 88.12 205 ARG A N 1
ATOM 1586 C CA . ARG A 1 205 ? -6.027 24.228 8.751 1.00 88.12 205 ARG A CA 1
ATOM 1587 C C . ARG A 1 205 ? -5.758 23.953 7.271 1.00 88.12 205 ARG A C 1
ATOM 1589 O O . ARG A 1 205 ? -6.303 24.652 6.422 1.00 88.12 205 ARG A O 1
ATOM 1596 N N . VAL A 1 206 ? -4.996 22.902 6.960 1.00 83.06 206 VAL A N 1
ATOM 1597 C CA . VAL A 1 206 ? -4.720 22.489 5.571 1.00 83.06 206 VAL A CA 1
ATOM 1598 C C . VAL A 1 206 ? -6.016 22.093 4.854 1.00 83.06 206 VAL A C 1
ATOM 1600 O O . VAL A 1 206 ? -6.304 22.595 3.767 1.00 83.06 206 VAL A O 1
ATOM 1603 N N . LEU A 1 207 ? -6.866 21.276 5.488 1.00 79.38 207 LEU A N 1
ATOM 1604 C CA . LEU A 1 207 ? -8.173 20.899 4.932 1.00 79.38 207 LEU A CA 1
ATOM 1605 C C . LEU A 1 207 ? -9.098 22.106 4.706 1.00 79.38 207 LEU A C 1
ATOM 1607 O O . LEU A 1 207 ? -9.764 22.186 3.672 1.00 79.38 207 LEU A O 1
ATOM 1611 N N . GLU A 1 208 ? -9.144 23.056 5.640 1.00 87.88 208 GLU A N 1
ATOM 1612 C CA . GLU A 1 208 ? -9.924 24.288 5.480 1.00 87.88 208 GLU A CA 1
ATOM 1613 C C . GLU A 1 208 ? -9.390 25.157 4.334 1.00 87.88 208 GLU A C 1
ATOM 1615 O O . GLU A 1 208 ? -10.181 25.679 3.545 1.00 87.88 208 GLU A O 1
ATOM 1620 N N . GLN A 1 209 ? -8.069 25.246 4.164 1.00 87.81 209 GLN A N 1
ATOM 1621 C CA . GLN A 1 209 ? -7.450 25.969 3.052 1.00 87.81 209 GLN A CA 1
ATOM 1622 C C . GLN A 1 209 ? -7.778 25.324 1.696 1.00 87.81 209 GLN A C 1
ATOM 1624 O O . GLN A 1 209 ? -8.162 26.027 0.756 1.00 87.81 209 GLN A O 1
ATOM 1629 N N . HIS A 1 210 ? -7.720 23.992 1.594 1.00 83.25 210 HIS A N 1
ATOM 1630 C CA . HIS A 1 210 ? -8.140 23.273 0.387 1.00 83.25 210 HIS A CA 1
ATOM 1631 C C . HIS A 1 210 ? -9.629 23.475 0.083 1.00 83.25 210 HIS A C 1
ATOM 1633 O O . HIS A 1 210 ? -9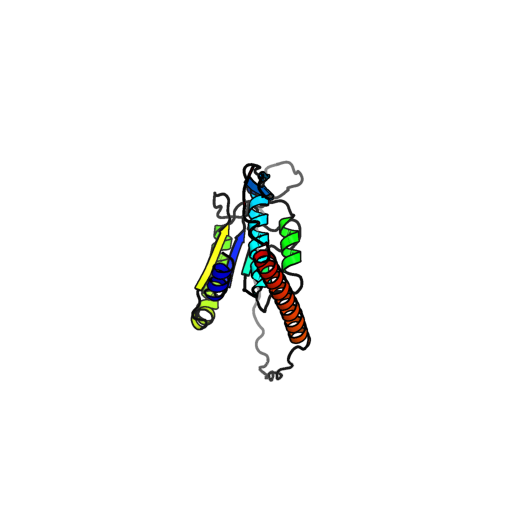.987 23.749 -1.064 1.00 83.25 210 HIS A O 1
ATOM 1639 N N . ARG A 1 211 ? -10.501 23.428 1.100 1.00 87.69 211 ARG A N 1
ATOM 1640 C CA . ARG A 1 211 ? -11.940 23.706 0.940 1.00 87.69 211 ARG A CA 1
ATOM 1641 C C . ARG A 1 211 ? -12.200 25.131 0.453 1.00 87.69 211 ARG A C 1
ATOM 1643 O O . ARG A 1 211 ? -13.030 25.318 -0.436 1.00 87.69 211 ARG A O 1
ATOM 1650 N N . ARG A 1 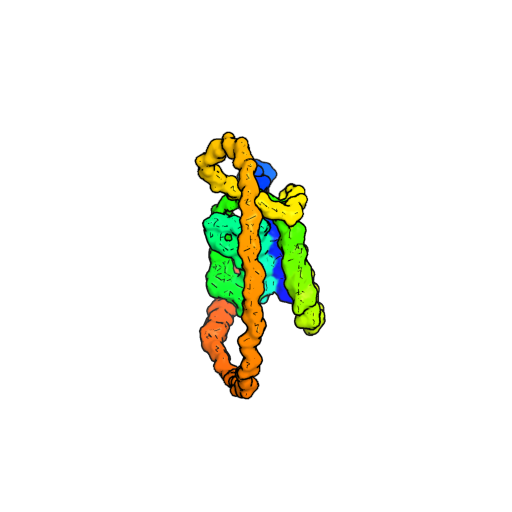212 ? -11.484 26.130 0.984 1.00 86.94 212 ARG A N 1
ATOM 1651 C CA . ARG A 1 212 ? -11.581 27.529 0.527 1.00 86.94 212 ARG A CA 1
ATOM 1652 C C . ARG A 1 212 ? -11.154 27.672 -0.935 1.00 86.94 212 ARG A C 1
ATOM 1654 O O . ARG A 1 212 ? -11.897 28.256 -1.720 1.00 86.94 212 ARG A O 1
ATOM 1661 N N . ARG A 1 213 ? -10.024 27.071 -1.329 1.00 86.62 213 ARG A N 1
ATOM 1662 C CA . ARG A 1 213 ? -9.544 27.076 -2.726 1.00 86.62 213 ARG A CA 1
ATOM 1663 C C . ARG A 1 213 ? -10.525 26.389 -3.680 1.00 86.62 213 ARG A C 1
ATOM 1665 O O . ARG A 1 213 ? -10.803 26.919 -4.753 1.00 86.62 213 ARG A O 1
ATOM 1672 N N . ALA A 1 214 ? -11.094 25.251 -3.285 1.00 77.38 214 ALA A N 1
ATOM 1673 C CA . ALA A 1 214 ? -12.102 24.551 -4.081 1.00 77.38 214 ALA A CA 1
ATOM 1674 C C . ALA A 1 214 ? -13.378 25.395 -4.266 1.00 77.38 214 ALA A C 1
ATOM 1676 O O . ALA A 1 214 ? -13.866 25.531 -5.387 1.00 77.38 214 ALA A O 1
ATOM 1677 N N . ARG A 1 215 ? -13.877 26.034 -3.196 1.00 87.06 215 ARG A N 1
ATOM 1678 C CA . ARG A 1 215 ? -15.034 26.946 -3.266 1.00 87.06 215 ARG A CA 1
ATOM 1679 C C . ARG A 1 215 ? -14.764 28.164 -4.154 1.00 87.06 215 ARG A C 1
ATOM 1681 O O . ARG A 1 215 ? -15.632 28.532 -4.939 1.00 87.06 215 ARG A O 1
ATOM 1688 N N . ALA A 1 216 ? -13.575 28.759 -4.070 1.00 78.94 216 ALA A N 1
ATOM 1689 C CA . ALA A 1 216 ? -13.189 29.888 -4.917 1.00 78.94 216 ALA A CA 1
ATOM 1690 C C . ALA A 1 216 ? -13.166 29.508 -6.408 1.00 78.94 216 ALA A C 1
ATOM 1692 O O . ALA A 1 216 ? -13.700 30.243 -7.234 1.00 78.94 216 ALA A O 1
ATOM 1693 N N . ARG A 1 217 ? -12.644 28.322 -6.755 1.00 80.38 217 ARG A N 1
ATOM 1694 C CA . ARG A 1 217 ? -12.654 27.810 -8.138 1.00 80.38 217 ARG A CA 1
ATOM 1695 C C . ARG A 1 217 ? -14.069 27.581 -8.677 1.00 80.38 217 ARG A C 1
ATOM 1697 O O . ARG A 1 217 ? -14.332 27.888 -9.836 1.00 80.38 217 ARG A O 1
ATOM 1704 N N . LEU A 1 218 ? -14.980 27.079 -7.842 1.00 75.81 218 LEU A N 1
ATOM 1705 C CA . LEU A 1 218 ? -16.388 26.903 -8.218 1.00 75.81 218 LEU A CA 1
ATOM 1706 C C . LEU A 1 218 ? -17.092 28.252 -8.435 1.00 75.81 218 LEU A C 1
ATOM 1708 O O . LEU A 1 218 ? -17.807 28.409 -9.419 1.00 75.81 218 LEU A O 1
ATOM 1712 N N . ARG A 1 219 ? -16.832 29.250 -7.579 1.00 76.75 219 ARG A N 1
ATOM 1713 C CA . ARG A 1 219 ? -17.387 30.609 -7.731 1.00 76.75 219 ARG A CA 1
ATOM 1714 C C . ARG A 1 219 ? -16.819 31.356 -8.943 1.00 76.75 219 ARG A C 1
ATOM 1716 O O . ARG A 1 219 ? -17.565 32.058 -9.613 1.00 76.75 219 ARG A O 1
ATOM 1723 N N . GLY A 1 220 ? -15.537 31.169 -9.263 1.00 67.44 220 GLY A N 1
ATOM 1724 C CA . GLY A 1 220 ? -14.908 31.762 -10.450 1.00 67.44 220 GLY A CA 1
ATOM 1725 C C . GLY A 1 220 ? -15.447 31.203 -11.772 1.00 67.44 220 GLY A C 1
ATOM 1726 O O . GLY A 1 220 ? -15.547 31.934 -12.751 1.00 67.44 220 GLY A O 1
ATOM 1727 N N . ARG A 1 221 ? -15.872 29.932 -11.802 1.00 60.38 221 ARG A N 1
ATOM 1728 C CA . ARG A 1 221 ? -16.535 29.339 -12.978 1.00 60.38 221 ARG A CA 1
ATOM 1729 C C . ARG A 1 221 ? -17.967 29.837 -13.195 1.00 60.38 221 ARG A C 1
ATOM 1731 O O . ARG A 1 221 ? -18.414 29.845 -14.334 1.00 60.38 221 ARG A O 1
ATOM 1738 N N . ALA A 1 222 ? -18.659 30.284 -12.145 1.00 58.41 222 ALA A N 1
ATOM 1739 C CA . ALA A 1 222 ? -20.028 30.802 -12.234 1.00 58.41 222 ALA A CA 1
ATOM 1740 C C . ALA A 1 222 ? -20.119 32.258 -12.740 1.00 58.41 222 ALA A C 1
ATOM 1742 O O . ALA A 1 222 ? -21.217 32.753 -12.960 1.00 58.41 222 ALA A O 1
ATOM 1743 N N . ARG A 1 223 ? -18.982 32.950 -12.918 1.00 56.69 223 ARG A N 1
ATOM 1744 C CA . ARG A 1 223 ? -18.917 34.361 -13.340 1.00 56.69 223 ARG A CA 1
ATOM 1745 C C . ARG A 1 223 ? -18.392 34.581 -14.760 1.00 56.69 223 ARG A C 1
ATOM 1747 O O . ARG A 1 223 ? -18.039 35.707 -15.084 1.00 56.69 223 ARG A O 1
ATOM 1754 N N . ARG A 1 224 ? -18.332 33.559 -15.621 1.00 54.69 224 ARG A N 1
ATOM 1755 C CA . ARG A 1 224 ? -18.141 33.830 -17.055 1.00 54.69 224 ARG A CA 1
ATOM 1756 C C . ARG A 1 224 ? -19.480 34.301 -17.630 1.00 54.69 224 ARG A C 1
ATOM 1758 O O . ARG A 1 224 ? -20.415 33.496 -17.627 1.00 54.69 224 ARG A O 1
ATOM 1765 N N . PRO A 1 225 ? -19.606 35.566 -18.068 1.00 54.22 225 PRO A N 1
ATOM 1766 C CA . PRO A 1 225 ? -20.800 35.990 -18.770 1.00 54.22 225 PRO A CA 1
ATOM 1767 C C . PRO A 1 225 ? -20.932 35.123 -20.022 1.00 54.22 225 PRO A C 1
ATOM 1769 O O . PRO A 1 225 ? -19.957 34.886 -20.735 1.00 54.22 225 PRO A O 1
ATOM 1772 N N . ARG A 1 226 ? -22.137 34.597 -20.256 1.00 58.38 226 ARG A N 1
ATOM 1773 C CA . ARG A 1 226 ? -22.514 34.119 -21.582 1.00 58.38 226 ARG A CA 1
ATOM 1774 C C . ARG A 1 226 ? -22.484 35.354 -22.473 1.00 58.38 226 ARG A C 1
ATOM 1776 O O . ARG A 1 226 ? -23.441 36.124 -22.446 1.00 58.38 226 ARG A O 1
ATOM 1783 N N . GLU A 1 227 ? -21.386 35.561 -23.191 1.00 57.16 227 GLU A N 1
ATOM 1784 C CA . GLU A 1 227 ? -21.385 36.435 -24.358 1.00 57.16 227 GLU A CA 1
ATOM 1785 C C . GLU A 1 227 ? -22.428 35.862 -25.310 1.00 57.16 227 GLU A C 1
ATOM 1787 O O . GLU A 1 227 ? -22.264 34.814 -25.938 1.00 57.16 227 GLU A O 1
ATOM 1792 N N . ARG A 1 228 ? -23.599 36.493 -25.250 1.00 56.06 228 ARG A N 1
ATOM 1793 C CA . ARG A 1 228 ? -24.699 36.272 -26.162 1.00 56.06 228 ARG A CA 1
ATOM 1794 C C . ARG A 1 228 ? -24.207 36.735 -27.519 1.00 56.06 228 ARG A C 1
ATOM 1796 O O . ARG A 1 228 ? -23.871 37.903 -27.683 1.00 56.06 228 ARG A O 1
ATOM 1803 N N . GLY A 1 229 ? -24.240 35.820 -28.480 1.00 63.44 229 GLY A N 1
ATOM 1804 C CA . GLY A 1 229 ? -24.381 36.209 -29.868 1.00 63.44 229 GLY A CA 1
ATOM 1805 C C . GLY A 1 229 ? -25.602 37.118 -30.009 1.00 63.44 229 GLY A C 1
ATOM 1806 O O . GLY A 1 229 ? -26.725 36.733 -29.680 1.00 63.44 229 GLY A O 1
ATOM 1807 N N . ALA A 1 230 ? -25.355 38.329 -30.477 1.00 54.16 230 ALA A N 1
ATOM 1808 C CA . ALA A 1 230 ? -26.300 39.171 -31.185 1.00 54.16 230 ALA A CA 1
ATOM 1809 C C . ALA A 1 230 ? -25.496 39.699 -32.383 1.00 54.16 230 ALA A C 1
ATOM 1811 O O . ALA A 1 230 ? -24.431 40.269 -32.179 1.00 54.16 230 ALA A O 1
ATOM 1812 N N . ARG A 1 231 ? -25.787 39.187 -33.590 1.00 55.22 231 ARG A N 1
ATOM 1813 C CA . ARG A 1 231 ? -26.496 39.920 -34.664 1.00 55.22 231 ARG A CA 1
ATOM 1814 C C . ARG A 1 231 ? -25.687 41.158 -35.091 1.00 55.22 231 ARG A C 1
ATOM 1816 O O . ARG A 1 231 ? -25.476 42.033 -34.272 1.00 55.22 231 ARG A O 1
ATOM 1823 N N . GLY A 1 232 ? -25.180 41.286 -36.308 1.00 56.91 232 GLY A N 1
ATOM 1824 C CA . GLY A 1 232 ? -25.734 40.867 -37.590 1.00 56.91 232 GLY A CA 1
ATOM 1825 C C . GLY A 1 232 ? -25.911 42.124 -38.443 1.00 56.91 232 GLY A C 1
ATOM 1826 O O . GLY A 1 232 ? -26.741 42.951 -38.079 1.00 56.91 232 GLY A O 1
ATOM 1827 N N . ASN A 1 233 ? -25.076 42.250 -39.479 1.00 52.00 233 ASN A N 1
ATOM 1828 C CA . ASN A 1 233 ? -25.238 42.871 -40.807 1.00 52.00 233 ASN A CA 1
ATOM 1829 C C . ASN A 1 233 ? -23.859 43.251 -41.342 1.00 52.00 233 ASN A C 1
ATOM 1831 O O . ASN A 1 233 ? -23.177 44.052 -40.669 1.00 52.00 233 ASN A O 1
#

Radius of gyration: 26.85 Å; chains: 1; bounding box: 58×84×83 Å